Protein AF-A0A1L9NYR4-F1 (afdb_monomer)

Structure (mmCIF, N/CA/C/O backbone):
data_AF-A0A1L9NYR4-F1
#
_entry.id   AF-A0A1L9NYR4-F1
#
loop_
_atom_site.group_PDB
_atom_site.id
_atom_site.type_symbol
_atom_site.label_atom_id
_atom_site.label_alt_id
_atom_site.label_comp_id
_atom_site.label_asym_id
_atom_site.label_entity_id
_atom_site.label_seq_id
_atom_site.pdbx_PDB_ins_code
_atom_site.Cartn_x
_atom_site.Cartn_y
_atom_site.Cartn_z
_atom_site.occupancy
_atom_site.B_iso_or_equiv
_atom_site.auth_seq_id
_atom_site.auth_comp_id
_atom_site.auth_asym_id
_atom_site.auth_atom_id
_atom_site.pdbx_PDB_model_num
ATOM 1 N N . MET A 1 1 ? 9.332 5.140 23.107 1.00 40.41 1 MET A N 1
ATOM 2 C CA . MET A 1 1 ? 10.693 5.649 22.842 1.00 40.41 1 MET A CA 1
ATOM 3 C C . MET A 1 1 ? 10.664 6.403 21.528 1.00 40.41 1 MET A C 1
ATOM 5 O O . MET A 1 1 ? 10.484 5.781 20.495 1.00 40.41 1 MET A O 1
ATOM 9 N N . ASN A 1 2 ? 10.739 7.732 21.584 1.00 49.31 2 ASN A N 1
ATOM 10 C CA . ASN A 1 2 ? 10.754 8.607 20.414 1.00 49.31 2 ASN A CA 1
ATOM 11 C C . ASN A 1 2 ? 12.155 9.224 20.349 1.00 49.31 2 ASN A C 1
ATOM 13 O O . ASN A 1 2 ? 12.375 10.331 20.829 1.00 49.31 2 ASN A O 1
ATOM 17 N N . ARG A 1 3 ? 13.134 8.461 19.859 1.00 44.19 3 ARG A N 1
ATOM 18 C CA . ARG A 1 3 ? 14.451 9.015 19.552 1.00 44.19 3 ARG A CA 1
ATOM 19 C C . ARG A 1 3 ? 14.451 9.220 18.046 1.00 44.19 3 ARG A C 1
ATOM 21 O O . ARG A 1 3 ? 14.499 8.244 17.304 1.00 44.19 3 ARG A O 1
ATOM 28 N N . LYS A 1 4 ? 14.310 10.476 17.599 1.00 43.41 4 LYS A N 1
ATOM 29 C CA . LYS A 1 4 ? 14.747 10.825 16.243 1.00 43.41 4 LYS A CA 1
ATOM 30 C C . LYS A 1 4 ? 16.181 10.293 16.133 1.00 43.41 4 LYS A C 1
ATOM 32 O O . LYS A 1 4 ? 16.957 10.580 17.048 1.00 43.41 4 LYS A O 1
ATOM 37 N N . PRO A 1 5 ? 16.511 9.466 15.133 1.00 48.09 5 PRO A N 1
ATOM 38 C CA . PRO A 1 5 ? 17.898 9.084 14.931 1.00 48.09 5 PRO A CA 1
ATOM 39 C C . PRO A 1 5 ? 18.739 10.363 14.804 1.00 48.09 5 PRO A C 1
ATOM 41 O O . PRO A 1 5 ? 18.282 11.342 14.215 1.00 48.09 5 PRO A O 1
ATOM 44 N N . ASP A 1 6 ? 19.936 10.363 15.398 1.00 60.53 6 ASP A N 1
ATOM 45 C CA . ASP A 1 6 ? 20.915 11.465 15.304 1.00 60.53 6 ASP A CA 1
ATOM 46 C C . ASP A 1 6 ? 21.392 11.698 13.853 1.00 60.53 6 ASP A C 1
ATOM 48 O O . ASP A 1 6 ? 22.085 12.668 13.564 1.00 60.53 6 ASP A O 1
ATOM 52 N N . THR A 1 7 ? 20.994 10.825 12.923 1.00 72.50 7 THR A N 1
ATOM 53 C CA . THR A 1 7 ? 21.278 10.892 11.493 1.00 72.50 7 THR A CA 1
ATOM 54 C C . THR A 1 7 ? 19.995 11.001 10.673 1.00 72.50 7 THR A C 1
ATOM 56 O O . THR A 1 7 ? 18.984 10.351 10.953 1.00 72.50 7 THR A O 1
ATOM 59 N N . GLU A 1 8 ? 20.037 11.833 9.631 1.00 82.88 8 GLU A N 1
ATOM 60 C CA . GLU A 1 8 ? 18.965 11.921 8.643 1.00 82.88 8 GLU A CA 1
ATOM 61 C C . GLU A 1 8 ? 18.818 10.571 7.927 1.00 82.88 8 GLU A C 1
ATOM 63 O O . GLU A 1 8 ? 19.779 10.050 7.364 1.00 82.88 8 GLU A O 1
ATOM 68 N N . LEU A 1 9 ? 17.616 9.991 7.988 1.00 89.38 9 LEU A N 1
ATOM 69 C CA . LEU A 1 9 ? 17.333 8.690 7.386 1.00 89.38 9 LEU A CA 1
ATOM 70 C C . LEU A 1 9 ? 17.465 8.756 5.860 1.00 89.38 9 LEU A C 1
ATOM 72 O O . LEU A 1 9 ? 16.907 9.650 5.209 1.00 89.38 9 LEU A O 1
ATOM 76 N N . ARG A 1 10 ? 18.152 7.774 5.274 1.00 93.62 10 ARG A N 1
ATOM 77 C CA . ARG A 1 10 ? 18.328 7.652 3.827 1.00 93.62 10 ARG A CA 1
ATOM 78 C C . ARG A 1 10 ? 17.000 7.379 3.140 1.00 93.62 10 ARG A C 1
ATOM 80 O O . ARG A 1 10 ? 16.266 6.455 3.483 1.00 93.62 10 ARG A O 1
ATOM 87 N N . ARG A 1 11 ? 16.733 8.160 2.097 1.00 93.94 11 ARG A N 1
ATOM 88 C CA . ARG A 1 11 ? 15.677 7.884 1.118 1.00 93.94 11 ARG A CA 1
ATOM 89 C C . ARG A 1 11 ? 16.111 6.732 0.213 1.00 93.94 11 ARG A C 1
ATOM 91 O O . ARG A 1 11 ? 17.304 6.520 0.011 1.00 93.94 11 ARG A O 1
ATOM 98 N N . GLY A 1 12 ? 15.134 6.047 -0.362 1.00 95.31 12 GLY A N 1
ATOM 99 C CA . GLY A 1 12 ? 15.351 5.043 -1.397 1.00 95.31 12 GLY A CA 1
ATOM 100 C C . GLY A 1 12 ? 14.545 5.318 -2.653 1.00 95.31 12 GLY A C 1
ATOM 101 O O . GLY A 1 12 ? 13.935 6.378 -2.819 1.00 95.31 12 GLY A O 1
ATOM 102 N N . TRP A 1 13 ? 14.481 4.319 -3.520 1.00 97.19 13 TRP A N 1
ATOM 103 C CA . TRP A 1 13 ? 13.843 4.399 -4.824 1.00 97.19 13 TRP A CA 1
ATOM 104 C C . TRP A 1 13 ? 12.705 3.396 -4.928 1.00 97.19 13 TRP A C 1
ATOM 106 O O . TRP A 1 13 ? 12.777 2.271 -4.441 1.00 97.19 13 TRP A O 1
ATOM 116 N N . THR A 1 14 ? 11.612 3.825 -5.546 1.00 97.00 14 THR A N 1
ATOM 117 C CA . THR A 1 14 ? 10.433 2.968 -5.747 1.00 97.00 14 THR A CA 1
ATOM 118 C C . THR A 1 14 ? 10.694 1.898 -6.810 1.00 97.00 14 THR A C 1
ATOM 120 O O . THR A 1 14 ? 11.567 2.074 -7.659 1.00 97.00 14 THR A O 1
ATOM 123 N N . THR A 1 15 ? 9.890 0.828 -6.834 1.00 97.44 15 THR A N 1
ATOM 124 C CA . THR A 1 15 ? 9.975 -0.194 -7.895 1.00 97.44 15 THR A CA 1
ATOM 125 C C . THR A 1 15 ? 9.796 0.413 -9.289 1.00 97.44 15 THR A C 1
ATOM 127 O O . THR A 1 15 ? 10.481 0.000 -10.220 1.00 97.44 15 THR A O 1
ATOM 130 N N . GLY A 1 16 ? 8.954 1.444 -9.432 1.00 97.88 16 GLY A N 1
ATOM 131 C CA . GLY A 1 16 ? 8.787 2.191 -10.680 1.00 97.88 16 GLY A CA 1
ATOM 132 C C . GLY A 1 16 ? 10.036 2.945 -11.140 1.00 97.88 16 GLY A C 1
ATOM 133 O O . GLY A 1 16 ? 10.341 2.941 -12.330 1.00 97.88 16 GLY A O 1
ATOM 134 N N . ALA A 1 17 ? 10.789 3.547 -10.215 1.00 98.50 17 ALA A N 1
ATOM 135 C CA . ALA A 1 17 ? 12.043 4.227 -10.545 1.00 98.50 17 ALA A CA 1
ATOM 136 C C . ALA A 1 17 ? 13.125 3.227 -10.977 1.00 98.50 17 ALA A C 1
ATOM 138 O O . ALA A 1 17 ? 13.743 3.419 -12.021 1.00 98.50 17 ALA A O 1
ATOM 139 N N . CYS A 1 18 ? 13.282 2.119 -10.243 1.00 98.62 18 CYS A N 1
ATOM 140 C CA . CYS A 1 18 ? 14.197 1.040 -10.624 1.00 98.62 18 CYS A CA 1
ATOM 141 C C . CYS A 1 18 ? 13.830 0.437 -11.989 1.00 98.62 18 CYS A C 1
ATOM 143 O O . CYS A 1 18 ? 14.700 0.282 -12.837 1.00 98.62 18 CYS A O 1
ATOM 145 N N . ALA A 1 19 ? 12.546 0.163 -12.248 1.00 98.75 19 ALA A N 1
ATOM 146 C CA . ALA A 1 19 ? 12.097 -0.340 -13.548 1.00 98.75 19 ALA A CA 1
ATOM 147 C C . ALA A 1 19 ? 12.387 0.656 -14.684 1.00 98.75 19 ALA A C 1
ATOM 149 O O . ALA A 1 19 ? 12.864 0.263 -15.743 1.00 98.75 19 ALA A O 1
ATOM 150 N N . THR A 1 20 ? 12.161 1.952 -14.449 1.00 98.81 20 THR A N 1
ATOM 151 C CA . THR A 1 20 ? 12.443 3.014 -15.430 1.00 98.81 20 THR A CA 1
ATOM 152 C C . THR A 1 20 ? 13.929 3.091 -15.774 1.00 98.81 20 THR A C 1
ATOM 154 O O . THR A 1 20 ? 14.288 3.159 -16.948 1.00 98.81 20 THR A O 1
ATOM 157 N N . ALA A 1 21 ? 14.799 3.032 -14.766 1.00 98.69 21 ALA A N 1
ATOM 158 C CA . ALA A 1 21 ? 16.242 3.003 -14.972 1.00 98.69 21 ALA A CA 1
ATOM 159 C C . ALA A 1 21 ? 16.691 1.732 -15.717 1.00 98.69 21 ALA A C 1
ATOM 161 O O . ALA A 1 21 ? 17.477 1.819 -16.660 1.00 98.69 21 ALA A O 1
ATOM 162 N N . ALA A 1 22 ? 16.135 0.565 -15.380 1.00 98.81 22 ALA A N 1
ATOM 163 C CA . ALA A 1 22 ? 16.434 -0.679 -16.086 1.00 98.81 22 ALA A CA 1
ATOM 164 C C . ALA A 1 22 ? 16.013 -0.598 -17.566 1.00 98.81 22 ALA A C 1
ATOM 166 O O . ALA A 1 22 ? 16.785 -0.971 -18.447 1.00 98.81 22 ALA A O 1
ATOM 167 N N . VAL A 1 23 ? 14.842 -0.022 -17.863 1.00 98.81 23 VAL A N 1
ATOM 168 C CA . VAL A 1 23 ? 14.405 0.242 -19.244 1.00 98.81 23 VAL A CA 1
ATOM 169 C C . VAL A 1 23 ? 15.390 1.157 -19.970 1.00 98.81 23 VAL A C 1
ATOM 171 O O . VAL A 1 23 ? 15.814 0.816 -21.070 1.00 98.81 23 VAL A O 1
ATOM 174 N N . GLN A 1 24 ? 15.811 2.275 -19.367 1.00 98.62 24 GLN A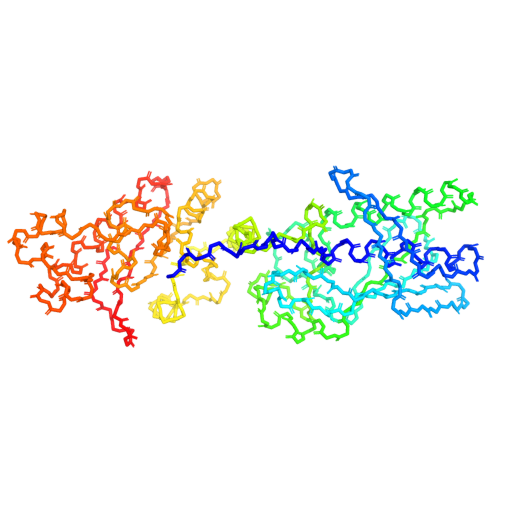 N 1
ATOM 175 C CA . GLN A 1 24 ? 16.769 3.190 -20.001 1.00 98.62 24 GLN A CA 1
ATOM 176 C C . GLN A 1 24 ? 18.089 2.495 -20.360 1.00 98.62 24 GLN A C 1
ATOM 178 O O . GLN A 1 24 ? 18.617 2.681 -21.456 1.00 98.62 24 GLN A O 1
ATOM 183 N N . ALA A 1 25 ? 18.615 1.680 -19.446 1.00 98.62 25 ALA A N 1
ATOM 184 C CA . ALA A 1 25 ? 19.846 0.933 -19.670 1.00 98.62 25 ALA A CA 1
ATOM 185 C C . ALA A 1 25 ? 19.684 -0.111 -20.785 1.00 98.62 25 ALA A C 1
ATOM 187 O O . ALA A 1 25 ? 20.531 -0.204 -21.677 1.00 98.62 25 ALA A O 1
ATOM 188 N N . ALA A 1 26 ? 18.572 -0.850 -20.775 1.00 98.69 26 ALA A N 1
ATOM 189 C CA . ALA A 1 26 ? 18.269 -1.849 -21.791 1.00 98.69 26 ALA A CA 1
ATOM 190 C C . ALA A 1 26 ? 18.086 -1.215 -23.185 1.00 98.69 26 ALA A C 1
ATOM 192 O O . ALA A 1 26 ? 18.580 -1.762 -24.166 1.00 98.69 26 ALA A O 1
ATOM 193 N N . LEU A 1 27 ? 17.481 -0.026 -23.292 1.00 98.50 27 LEU A N 1
ATOM 194 C CA . LEU A 1 27 ? 17.395 0.711 -24.564 1.00 98.50 27 LEU A CA 1
ATOM 195 C C . LEU A 1 27 ? 18.778 1.059 -25.135 1.00 98.50 27 LEU A C 1
ATOM 197 O O . LEU A 1 27 ? 18.983 0.943 -26.342 1.00 98.50 27 LEU A O 1
ATOM 201 N N . GLY A 1 28 ? 19.744 1.417 -24.279 1.00 97.31 28 GLY A N 1
ATOM 202 C CA . GLY A 1 28 ? 21.141 1.593 -24.695 1.00 97.31 28 GLY A CA 1
ATOM 203 C C . GLY A 1 28 ? 21.726 0.313 -25.302 1.00 97.31 28 GLY A C 1
ATOM 204 O O . GLY A 1 28 ? 22.362 0.355 -26.353 1.00 97.31 28 GLY A O 1
ATOM 205 N N . GLY A 1 29 ? 21.433 -0.843 -24.701 1.00 97.75 29 GLY A N 1
ATOM 206 C CA . GLY A 1 29 ? 21.802 -2.142 -25.265 1.00 97.75 29 GLY A CA 1
ATOM 207 C C . GLY A 1 29 ? 21.159 -2.411 -26.626 1.00 97.75 29 GLY A C 1
ATOM 208 O O . GLY A 1 29 ? 21.848 -2.838 -27.549 1.00 97.75 29 GLY A O 1
ATOM 209 N N . LEU A 1 30 ? 19.861 -2.125 -26.763 1.00 98.19 30 LEU A N 1
ATOM 210 C CA . LEU A 1 30 ? 19.088 -2.417 -27.974 1.00 98.19 30 LEU A CA 1
ATOM 211 C C . LEU A 1 30 ? 19.501 -1.555 -29.175 1.00 98.19 30 LEU A C 1
ATOM 213 O O . LEU A 1 30 ? 19.521 -2.048 -30.303 1.00 98.19 30 LEU A O 1
ATOM 217 N N . TRP A 1 31 ? 19.781 -0.272 -28.943 1.00 97.25 31 TRP A N 1
ATOM 218 C CA . TRP A 1 31 ? 20.022 0.701 -30.013 1.00 97.25 31 TRP A CA 1
ATOM 219 C C . TRP A 1 31 ? 21.498 1.044 -30.213 1.00 97.25 31 TRP A C 1
ATOM 221 O O . TRP A 1 31 ? 21.929 1.248 -31.342 1.00 97.25 31 TRP A O 1
ATOM 231 N N . GLU A 1 32 ? 22.300 1.072 -29.147 1.00 95.88 32 GLU A N 1
ATOM 232 C CA . GLU A 1 32 ? 23.727 1.421 -29.227 1.00 95.88 32 GLU A CA 1
ATOM 233 C C . GLU A 1 32 ? 24.644 0.186 -29.151 1.00 95.88 32 GLU A C 1
ATOM 235 O O . GLU A 1 32 ? 25.867 0.325 -29.231 1.00 95.88 32 GLU A O 1
ATOM 240 N N . GLY A 1 33 ? 24.080 -1.014 -28.959 1.00 96.69 33 GLY A N 1
ATOM 241 C CA . GLY A 1 33 ? 24.834 -2.265 -28.828 1.00 96.69 33 GLY A CA 1
ATOM 242 C C . GLY A 1 33 ? 25.651 -2.370 -27.535 1.00 96.69 33 GLY A C 1
ATOM 243 O O . GLY A 1 33 ? 26.513 -3.240 -27.422 1.00 96.69 33 GLY A O 1
ATOM 244 N N . ARG A 1 34 ? 25.412 -1.486 -26.554 1.00 96.62 34 ARG A N 1
ATOM 245 C CA . ARG A 1 34 ? 26.093 -1.498 -25.250 1.00 96.62 34 ARG A CA 1
ATOM 246 C C . ARG A 1 34 ? 25.163 -1.047 -24.127 1.00 96.62 34 ARG A C 1
ATOM 248 O O . ARG A 1 34 ? 24.533 0.001 -24.223 1.00 96.62 34 ARG A O 1
ATOM 255 N N . VAL A 1 35 ? 25.127 -1.799 -23.029 1.00 97.50 35 VAL A N 1
ATOM 256 C CA . VAL A 1 35 ? 24.411 -1.391 -21.812 1.00 97.50 35 VAL A CA 1
ATOM 257 C C . VAL A 1 35 ? 25.378 -0.621 -20.901 1.00 97.50 35 VAL A C 1
ATOM 259 O O . VAL A 1 35 ? 26.472 -1.121 -20.622 1.00 97.50 35 VAL A O 1
ATOM 262 N N . PRO A 1 36 ? 25.045 0.607 -20.461 1.00 95.81 36 PRO A N 1
ATOM 263 C CA . PRO A 1 36 ? 25.906 1.369 -19.561 1.00 95.81 36 PRO A CA 1
ATOM 264 C C . PRO A 1 36 ? 25.966 0.727 -18.166 1.00 95.81 36 PRO A C 1
ATOM 266 O O . PRO A 1 36 ? 25.034 0.048 -17.744 1.00 95.81 36 PRO A O 1
ATOM 269 N N . ARG A 1 37 ? 27.052 0.978 -17.420 1.00 97.31 37 ARG A N 1
ATOM 270 C CA . ARG A 1 37 ? 27.194 0.497 -16.029 1.00 97.31 37 ARG A CA 1
ATOM 271 C C . ARG A 1 37 ? 26.236 1.184 -15.058 1.00 97.31 37 ARG A C 1
ATOM 273 O O . ARG A 1 37 ? 25.854 0.583 -14.066 1.00 97.31 37 ARG A O 1
ATOM 280 N N . SER A 1 38 ? 25.838 2.415 -15.359 1.00 98.12 38 SER A N 1
ATOM 281 C CA . SER A 1 38 ? 24.844 3.157 -14.598 1.00 98.12 38 SER A CA 1
ATOM 282 C C . SER A 1 38 ? 24.062 4.107 -15.496 1.00 98.12 38 SER A C 1
ATOM 284 O O . SER A 1 38 ? 24.499 4.453 -16.598 1.00 98.12 38 SER A O 1
ATOM 286 N N . VAL A 1 39 ? 22.878 4.508 -15.041 1.00 98.06 39 VAL A N 1
ATOM 287 C CA . VAL A 1 39 ? 22.001 5.438 -15.760 1.00 98.06 39 VAL A CA 1
ATOM 288 C C . VAL A 1 39 ? 21.432 6.489 -14.826 1.00 98.06 39 VAL A C 1
ATOM 290 O O . VAL A 1 39 ? 21.100 6.206 -13.679 1.00 98.06 39 VAL A O 1
ATOM 293 N N . GLN A 1 40 ? 21.277 7.703 -15.344 1.00 97.88 40 GLN A N 1
ATOM 294 C CA . GLN A 1 40 ? 20.546 8.775 -14.682 1.00 97.88 40 GLN A CA 1
ATOM 295 C C . GLN A 1 40 ? 19.149 8.877 -15.290 1.00 97.88 40 GLN A C 1
ATOM 297 O O . GLN A 1 40 ? 19.030 8.974 -16.512 1.00 97.88 40 GLN A O 1
ATOM 302 N N . ILE A 1 41 ? 18.112 8.898 -14.454 1.00 97.75 41 ILE A N 1
ATOM 303 C CA . ILE A 1 41 ? 16.726 9.134 -14.892 1.00 97.75 41 ILE A CA 1
ATOM 304 C C . ILE A 1 41 ? 16.178 10.398 -14.240 1.00 97.75 41 ILE A C 1
ATOM 306 O O . ILE A 1 41 ? 16.609 10.762 -13.150 1.00 97.75 41 ILE A O 1
ATOM 310 N N . THR A 1 42 ? 15.182 11.027 -14.859 1.00 97.12 42 THR A N 1
ATOM 311 C CA . THR A 1 42 ? 14.441 12.142 -14.256 1.00 97.12 42 THR A CA 1
ATOM 312 C C . THR A 1 42 ? 13.178 11.620 -13.581 1.00 97.12 42 THR A C 1
ATOM 314 O O . THR A 1 42 ? 12.334 10.982 -14.211 1.00 97.12 42 THR A O 1
ATOM 317 N N . LEU A 1 43 ? 13.033 11.881 -12.285 1.00 97.06 43 LEU A N 1
ATOM 318 C CA . LEU A 1 43 ? 11.845 11.522 -11.515 1.00 97.06 43 LEU A CA 1
ATOM 319 C C . LEU A 1 43 ? 10.727 12.568 -11.682 1.00 97.06 43 LEU A C 1
ATOM 321 O O . LEU A 1 43 ? 11.015 13.714 -12.023 1.00 97.06 43 LEU A O 1
ATOM 325 N N . PRO A 1 44 ? 9.459 12.247 -11.347 1.00 94.50 44 PRO A N 1
ATOM 326 C CA . PRO A 1 44 ? 8.315 13.156 -11.520 1.00 94.50 44 PRO A CA 1
ATOM 327 C C . PRO A 1 44 ? 8.453 14.553 -10.893 1.00 94.50 44 PRO A C 1
ATOM 329 O O . PRO A 1 44 ? 7.766 15.483 -11.299 1.00 94.50 44 PRO A O 1
ATOM 332 N N . ARG A 1 45 ? 9.318 14.717 -9.882 1.00 93.62 45 ARG A N 1
ATOM 333 C CA . ARG A 1 45 ? 9.587 16.011 -9.223 1.00 93.62 45 ARG A CA 1
ATOM 334 C C . ARG A 1 45 ? 10.875 16.694 -9.698 1.00 93.62 45 ARG A C 1
ATOM 336 O O . ARG A 1 45 ? 11.328 17.630 -9.049 1.00 93.62 45 ARG A O 1
ATOM 343 N N . GLY A 1 46 ? 11.475 16.212 -10.784 1.00 94.25 46 GLY A N 1
ATOM 344 C CA . GLY A 1 46 ? 12.707 16.747 -11.367 1.00 94.25 46 GLY A CA 1
ATOM 345 C C . GLY A 1 46 ? 14.005 16.258 -10.718 1.00 94.25 46 GLY A C 1
ATOM 346 O O . GLY A 1 46 ? 15.074 16.605 -11.200 1.00 94.25 46 GLY A O 1
ATOM 347 N N . GLU A 1 47 ? 13.947 15.452 -9.650 1.00 95.88 47 GLU A N 1
ATOM 348 C CA . GLU A 1 47 ? 15.144 14.824 -9.069 1.00 95.88 47 GLU A CA 1
ATOM 349 C C . GLU A 1 47 ? 15.781 13.867 -10.096 1.00 95.88 47 GLU A C 1
ATOM 351 O O . GLU A 1 47 ? 15.061 13.101 -10.738 1.00 95.88 47 GLU A O 1
ATOM 356 N N . THR A 1 48 ? 17.112 13.886 -10.238 1.00 97.31 48 THR A N 1
ATOM 357 C CA . THR A 1 48 ? 17.840 13.091 -11.247 1.00 97.31 48 THR A CA 1
ATOM 358 C C . THR A 1 48 ? 18.836 12.092 -10.643 1.00 97.31 48 THR A C 1
ATOM 360 O O . THR A 1 48 ? 20.050 12.283 -10.757 1.00 97.31 48 THR A O 1
ATOM 363 N N . PRO A 1 49 ? 18.369 11.048 -9.941 1.00 97.38 49 PRO A N 1
ATOM 364 C CA . PRO A 1 49 ? 19.250 10.047 -9.352 1.00 97.38 49 PRO A CA 1
ATOM 365 C C . PRO A 1 49 ? 19.917 9.139 -10.388 1.00 97.38 49 PRO A C 1
ATOM 367 O O . PRO A 1 49 ? 19.392 8.910 -11.480 1.00 97.38 49 PRO A O 1
ATOM 370 N N . VAL A 1 50 ? 21.060 8.588 -9.981 1.00 98.12 50 VAL A N 1
ATOM 371 C CA . VAL A 1 50 ? 21.840 7.601 -10.733 1.00 98.12 50 VAL A CA 1
ATOM 372 C C . VAL A 1 50 ? 21.588 6.208 -10.162 1.00 98.12 50 VAL A C 1
ATOM 374 O O . VAL A 1 50 ? 21.571 6.025 -8.944 1.00 98.12 50 VAL A O 1
ATOM 377 N N . PHE A 1 51 ? 21.400 5.237 -11.049 1.00 98.50 51 PHE A N 1
ATOM 378 C CA . PHE A 1 51 ? 21.185 3.834 -10.726 1.00 98.50 51 PHE A CA 1
ATOM 379 C C . PHE A 1 51 ? 22.291 2.979 -11.329 1.00 98.50 51 PHE A C 1
ATOM 381 O O . PHE A 1 51 ? 22.531 3.048 -12.534 1.00 98.50 51 PHE A O 1
ATOM 388 N N . GLU A 1 52 ? 22.916 2.147 -10.502 1.00 98.38 52 GLU A N 1
ATOM 389 C CA . GLU A 1 52 ? 23.878 1.139 -10.944 1.00 98.38 52 GLU A CA 1
ATOM 390 C C . GLU A 1 52 ? 23.151 -0.063 -11.556 1.00 98.38 52 GLU A C 1
ATOM 392 O O . GLU A 1 52 ? 22.129 -0.523 -11.035 1.00 98.38 52 GLU A O 1
ATOM 397 N N . ILE A 1 53 ? 23.683 -0.566 -12.668 1.00 98.56 53 ILE A N 1
ATOM 398 C CA . ILE A 1 53 ? 23.164 -1.740 -13.363 1.00 98.56 53 ILE A CA 1
ATOM 399 C C . ILE A 1 53 ? 23.841 -2.980 -12.795 1.00 98.56 53 ILE A C 1
ATOM 401 O O . ILE A 1 53 ? 25.046 -3.171 -12.933 1.00 98.56 53 ILE A O 1
ATOM 405 N N . GLU A 1 54 ? 23.038 -3.837 -12.174 1.00 98.38 54 GLU A N 1
ATOM 406 C CA . GLU A 1 54 ? 23.493 -5.067 -11.527 1.00 98.38 54 GLU A CA 1
ATOM 407 C C . GLU A 1 54 ? 23.826 -6.144 -12.566 1.00 98.38 54 GLU A C 1
ATOM 409 O O . GLU A 1 54 ? 24.862 -6.804 -12.506 1.00 98.38 54 GLU A O 1
ATOM 414 N N . ARG A 1 55 ? 22.935 -6.331 -13.544 1.00 97.75 55 ARG A N 1
ATOM 415 C CA . ARG A 1 55 ? 23.090 -7.307 -14.632 1.00 97.75 55 ARG A CA 1
ATOM 416 C C . ARG A 1 55 ? 22.596 -6.706 -15.927 1.00 97.75 55 ARG A C 1
ATOM 418 O O . ARG A 1 55 ? 21.648 -5.927 -15.930 1.00 97.75 55 ARG A O 1
ATOM 425 N N . SER A 1 56 ? 23.214 -7.104 -17.028 1.00 98.31 56 SER A N 1
ATOM 426 C CA . SER A 1 56 ? 22.766 -6.730 -18.361 1.00 98.31 56 SER A CA 1
ATOM 427 C C . SER A 1 56 ? 23.139 -7.790 -19.381 1.00 98.31 56 SER A C 1
ATOM 429 O O . SER A 1 56 ? 24.087 -8.547 -19.181 1.00 98.31 56 SER A O 1
ATOM 431 N N . GLU A 1 57 ? 22.367 -7.845 -20.458 1.00 98.12 57 GLU A N 1
ATOM 432 C CA . GLU A 1 57 ? 22.590 -8.766 -21.565 1.00 98.12 57 GLU A CA 1
ATOM 433 C C . GLU A 1 57 ? 22.024 -8.153 -22.848 1.00 98.12 57 GLU A C 1
ATOM 435 O O . GLU A 1 57 ? 21.025 -7.430 -22.818 1.00 98.12 57 GLU A O 1
ATOM 440 N N . ILE A 1 58 ? 22.676 -8.427 -23.973 1.00 98.50 58 ILE A N 1
ATOM 441 C CA . ILE A 1 58 ? 22.219 -8.033 -25.304 1.00 98.50 58 ILE A CA 1
ATOM 442 C C . ILE A 1 58 ? 22.118 -9.310 -26.120 1.00 98.50 58 ILE A C 1
ATOM 444 O O . ILE A 1 58 ? 23.073 -10.087 -26.173 1.00 98.50 58 ILE A O 1
ATOM 448 N N . GLY A 1 59 ? 20.972 -9.512 -26.754 1.00 97.25 59 GLY A N 1
ATOM 449 C CA . GLY A 1 59 ? 20.767 -10.598 -27.695 1.00 97.25 59 GLY A CA 1
ATOM 450 C C . GLY A 1 59 ? 20.278 -10.084 -29.039 1.00 97.25 59 GLY A C 1
ATOM 451 O O . GLY A 1 59 ? 20.231 -8.882 -29.302 1.00 97.25 59 GLY A O 1
ATOM 452 N N . ASP A 1 60 ? 19.908 -11.018 -29.907 1.00 95.81 60 ASP A N 1
ATOM 453 C CA . ASP A 1 60 ? 19.412 -10.683 -31.235 1.00 95.81 60 ASP A CA 1
ATOM 454 C C . ASP A 1 60 ? 18.023 -10.029 -31.154 1.00 95.81 60 ASP A C 1
ATOM 456 O O . ASP A 1 60 ? 17.035 -10.666 -30.785 1.00 95.81 60 ASP A O 1
ATOM 460 N N . GLY A 1 61 ? 17.958 -8.727 -31.443 1.00 95.50 61 GLY A N 1
ATOM 461 C CA . GLY A 1 61 ? 16.718 -7.947 -31.429 1.00 95.50 61 GLY A CA 1
ATOM 462 C C . GLY A 1 61 ? 16.163 -7.602 -30.040 1.00 95.50 61 GLY A C 1
ATOM 463 O O . GLY A 1 61 ? 15.057 -7.059 -29.954 1.00 95.50 61 GLY A O 1
ATOM 464 N N . TRP A 1 62 ? 16.905 -7.874 -28.962 1.00 98.38 62 TRP A N 1
ATOM 465 C CA . TRP A 1 62 ? 16.494 -7.562 -27.592 1.00 98.38 62 TRP A CA 1
ATOM 466 C C . TRP A 1 62 ? 17.668 -7.149 -26.709 1.00 98.38 62 TRP A C 1
ATOM 468 O O . TRP A 1 62 ? 18.814 -7.538 -26.927 1.00 98.38 62 TRP A O 1
ATOM 478 N N . ALA A 1 63 ? 17.366 -6.395 -25.658 1.00 98.69 63 ALA A N 1
ATOM 479 C CA . ALA A 1 63 ? 18.329 -6.077 -24.613 1.00 98.69 63 ALA A CA 1
ATOM 480 C C . ALA A 1 63 ? 17.679 -6.125 -23.234 1.00 98.69 63 ALA A C 1
ATOM 482 O O . ALA A 1 63 ? 16.457 -6.047 -23.087 1.00 98.69 63 ALA A O 1
ATOM 483 N N . TYR A 1 64 ? 18.516 -6.291 -22.222 1.00 98.25 64 TYR A N 1
ATOM 484 C CA . TYR A 1 64 ? 18.114 -6.545 -20.854 1.00 98.25 64 TYR A CA 1
ATOM 485 C C . TYR A 1 64 ? 18.999 -5.773 -19.882 1.00 98.25 64 TYR A C 1
ATOM 487 O O . TYR A 1 64 ? 20.218 -5.700 -20.060 1.00 98.25 64 TYR A O 1
ATOM 495 N N . ALA A 1 65 ? 18.388 -5.255 -18.822 1.00 98.75 65 ALA A N 1
ATOM 496 C CA . ALA A 1 65 ? 19.099 -4.730 -17.670 1.00 98.75 6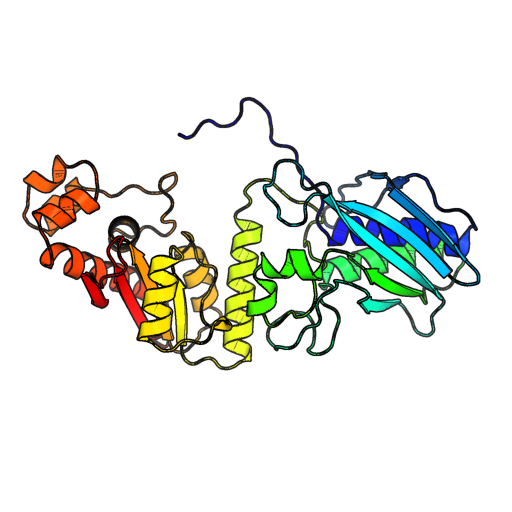5 ALA A CA 1
ATOM 497 C C . ALA A 1 65 ? 18.322 -5.002 -16.379 1.00 98.75 65 ALA A C 1
ATOM 499 O O . ALA A 1 65 ? 17.093 -5.113 -16.383 1.00 98.75 65 ALA A O 1
ATOM 500 N N . ALA A 1 66 ? 19.044 -5.079 -15.267 1.00 98.69 66 ALA A N 1
ATOM 501 C CA . ALA A 1 66 ? 18.471 -5.271 -13.948 1.00 98.69 66 ALA A CA 1
ATOM 502 C C . ALA A 1 66 ? 19.112 -4.361 -12.906 1.00 98.69 66 ALA A C 1
ATOM 504 O O . ALA A 1 66 ? 20.299 -4.041 -12.985 1.00 98.69 66 ALA A O 1
ATOM 505 N N . ILE A 1 67 ? 18.313 -3.972 -11.918 1.00 98.62 67 ILE A N 1
ATOM 506 C CA . ILE A 1 67 ? 18.694 -3.074 -10.827 1.00 98.62 67 ILE A CA 1
ATOM 507 C C . ILE A 1 67 ? 18.248 -3.691 -9.508 1.00 98.62 67 ILE A C 1
ATOM 509 O O . ILE A 1 67 ? 17.108 -4.140 -9.378 1.00 98.62 67 ILE A O 1
ATOM 513 N N . ILE A 1 68 ? 19.123 -3.669 -8.505 1.00 98.50 68 ILE A N 1
ATOM 514 C CA . ILE A 1 68 ? 18.751 -4.007 -7.130 1.00 98.50 68 ILE A CA 1
ATOM 515 C C . ILE A 1 68 ? 18.082 -2.786 -6.497 1.00 98.50 68 ILE A C 1
ATOM 517 O O . ILE A 1 68 ? 18.662 -1.701 -6.429 1.00 98.50 68 ILE A O 1
ATOM 521 N N . LYS A 1 69 ? 16.843 -2.950 -6.026 1.00 98.06 69 LYS A N 1
ATOM 522 C CA . LYS A 1 69 ? 16.102 -1.867 -5.375 1.00 98.06 69 LYS A CA 1
ATOM 523 C C . LYS A 1 69 ? 16.699 -1.520 -4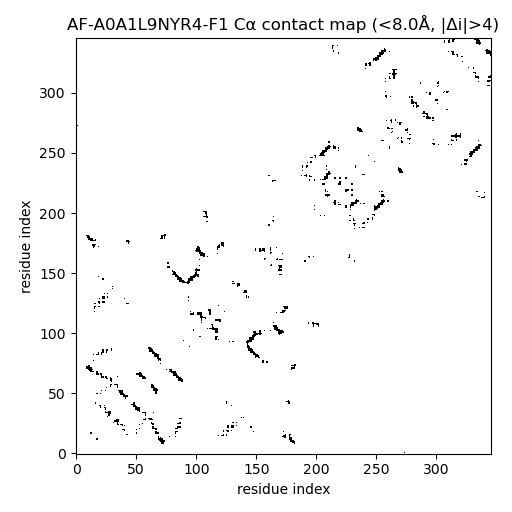.009 1.00 98.06 69 LYS A C 1
ATOM 525 O O . LYS A 1 69 ? 16.592 -2.291 -3.056 1.00 98.06 69 LYS A O 1
ATOM 530 N N . ASP A 1 70 ? 17.199 -0.296 -3.875 1.00 97.44 70 ASP A N 1
ATOM 531 C CA . ASP A 1 70 ? 17.540 0.307 -2.584 1.00 97.44 70 ASP A CA 1
ATOM 532 C C . ASP A 1 70 ? 16.343 1.107 -2.035 1.00 97.44 70 ASP A C 1
ATOM 534 O O . ASP A 1 70 ? 15.853 2.027 -2.685 1.00 97.44 70 ASP A O 1
ATOM 538 N N . ALA A 1 71 ? 15.857 0.751 -0.843 1.00 94.12 71 ALA A N 1
ATOM 539 C CA . ALA A 1 71 ? 14.732 1.411 -0.173 1.00 94.12 71 ALA A CA 1
ATOM 540 C C . ALA A 1 71 ? 15.204 2.464 0.847 1.00 94.12 71 ALA A C 1
ATOM 542 O O . ALA A 1 71 ? 14.374 3.126 1.474 1.00 94.12 71 ALA A O 1
ATOM 543 N N . GLY A 1 72 ? 16.521 2.668 0.969 1.00 94.44 72 GLY A N 1
ATOM 544 C CA . GLY A 1 72 ? 17.105 3.459 2.039 1.00 94.44 72 GLY A CA 1
ATOM 545 C C . GLY A 1 72 ? 16.831 2.801 3.388 1.00 94.44 72 GLY A C 1
ATOM 546 O O . GLY A 1 72 ? 16.883 1.580 3.507 1.00 94.44 72 GLY A O 1
ATOM 547 N N . ASP A 1 73 ? 16.483 3.612 4.383 1.00 93.44 73 ASP A N 1
ATOM 548 C CA . ASP A 1 73 ? 16.199 3.131 5.741 1.00 93.44 73 ASP A CA 1
ATOM 549 C C . ASP A 1 73 ? 14.713 2.775 5.964 1.00 93.44 73 ASP A C 1
ATOM 551 O O . ASP A 1 73 ? 14.273 2.607 7.103 1.00 93.44 73 ASP A O 1
ATOM 555 N N . ASP A 1 74 ? 13.906 2.700 4.898 1.00 89.75 74 ASP A N 1
ATOM 556 C CA . ASP A 1 74 ? 12.520 2.239 5.002 1.00 89.75 74 ASP A CA 1
ATOM 557 C C . ASP A 1 74 ? 12.486 0.707 5.141 1.00 89.75 74 ASP A C 1
ATOM 559 O O . ASP A 1 74 ? 13.132 0.019 4.343 1.00 89.75 74 ASP A O 1
ATOM 563 N N . PRO A 1 75 ? 11.725 0.139 6.097 1.00 88.56 75 PRO A N 1
ATOM 564 C CA . PRO A 1 75 ? 11.537 -1.308 6.228 1.00 88.56 75 PRO A CA 1
ATOM 565 C C . PRO A 1 75 ? 10.594 -1.855 5.135 1.00 88.56 75 PRO A C 1
ATOM 567 O O . PRO A 1 75 ? 9.576 -2.491 5.414 1.00 88.56 75 PRO A O 1
ATOM 570 N N . ASP A 1 76 ? 10.929 -1.584 3.877 1.00 90.94 76 ASP A N 1
ATOM 571 C CA . ASP A 1 76 ? 10.179 -1.961 2.685 1.00 90.94 76 ASP A CA 1
ATOM 572 C C . ASP A 1 76 ? 10.459 -3.428 2.337 1.00 90.94 76 ASP A C 1
ATOM 574 O O . ASP A 1 76 ? 11.601 -3.830 2.108 1.00 90.94 76 ASP A O 1
ATOM 578 N N . VAL A 1 77 ? 9.404 -4.235 2.228 1.00 92.81 77 VAL A N 1
ATOM 579 C CA . VAL A 1 77 ? 9.508 -5.662 1.885 1.00 92.81 77 VAL A CA 1
ATOM 580 C C . VAL A 1 77 ? 10.143 -5.918 0.515 1.00 92.81 77 VAL A C 1
ATOM 582 O O . VAL A 1 77 ? 10.645 -7.006 0.259 1.00 92.81 77 VAL A O 1
ATOM 585 N N . THR A 1 78 ? 10.139 -4.920 -0.367 1.00 94.44 78 THR A N 1
ATOM 586 C CA . THR A 1 78 ? 10.754 -4.980 -1.697 1.00 94.44 78 THR A CA 1
ATOM 587 C C . THR A 1 78 ? 12.188 -4.442 -1.721 1.00 94.44 78 THR A C 1
ATOM 589 O O . THR A 1 78 ? 12.772 -4.304 -2.796 1.00 94.44 78 THR A O 1
ATOM 592 N N . HIS A 1 79 ? 12.775 -4.092 -0.572 1.00 96.38 79 HIS A N 1
ATOM 593 C CA . HIS A 1 79 ? 14.201 -3.781 -0.492 1.00 96.38 79 HIS A CA 1
ATOM 594 C C . HIS A 1 79 ? 15.048 -4.981 -0.946 1.00 96.38 79 HIS A C 1
ATOM 596 O O . HIS A 1 79 ? 14.708 -6.127 -0.664 1.00 96.38 79 HIS A O 1
ATOM 602 N N . GLN A 1 80 ? 16.138 -4.714 -1.671 1.00 97.31 80 GLN A N 1
ATOM 603 C CA . GLN A 1 80 ? 17.012 -5.715 -2.299 1.00 97.31 80 GLN A CA 1
ATOM 604 C C . GLN A 1 80 ? 16.338 -6.589 -3.372 1.00 97.31 80 GLN A C 1
ATOM 606 O O . GLN A 1 80 ? 16.946 -7.536 -3.869 1.00 97.31 80 GLN A O 1
ATOM 611 N N . ALA A 1 81 ? 15.103 -6.283 -3.782 1.00 97.81 81 ALA A N 1
ATOM 612 C CA . ALA A 1 81 ? 14.483 -6.978 -4.902 1.00 97.81 81 ALA A CA 1
ATOM 613 C C . ALA A 1 81 ? 15.214 -6.635 -6.210 1.00 97.81 81 ALA A C 1
ATOM 615 O O . ALA A 1 81 ? 15.452 -5.461 -6.505 1.00 97.81 81 ALA A O 1
ATOM 616 N N . LEU A 1 82 ? 15.536 -7.660 -7.002 1.00 98.50 82 LEU A N 1
ATOM 617 C CA . LEU A 1 82 ? 16.062 -7.494 -8.353 1.00 98.50 82 LEU A CA 1
ATOM 618 C C . LEU A 1 82 ? 14.910 -7.118 -9.292 1.00 98.50 82 LEU A C 1
ATOM 620 O O . LEU A 1 82 ? 13.982 -7.905 -9.476 1.00 98.50 82 LEU A O 1
ATOM 624 N N . ILE A 1 83 ? 14.957 -5.909 -9.845 1.00 98.69 83 ILE A N 1
ATOM 625 C CA . ILE A 1 83 ? 13.981 -5.398 -10.809 1.00 98.69 83 ILE A CA 1
ATOM 626 C C . ILE A 1 83 ? 14.593 -5.496 -12.196 1.00 98.69 83 ILE A C 1
ATOM 628 O O . ILE A 1 83 ? 15.614 -4.870 -12.476 1.00 98.69 83 ILE A O 1
ATOM 632 N N . GLU A 1 84 ? 13.958 -6.275 -13.055 1.00 98.75 84 GLU A N 1
ATOM 633 C CA . GLU A 1 84 ? 14.469 -6.638 -14.368 1.00 98.75 84 GLU A CA 1
ATOM 634 C C . GLU A 1 84 ? 13.605 -6.014 -15.464 1.00 98.75 84 GLU A C 1
ATOM 636 O O . GLU A 1 84 ? 12.374 -6.009 -15.369 1.00 98.75 84 GLU A O 1
ATOM 641 N N . ALA A 1 85 ? 14.244 -5.519 -16.521 1.00 98.81 85 ALA A N 1
ATOM 642 C CA . ALA A 1 85 ? 13.572 -5.034 -17.716 1.00 98.81 85 ALA A CA 1
ATOM 643 C C . ALA A 1 85 ? 14.222 -5.635 -18.962 1.00 98.81 85 ALA A C 1
ATOM 645 O O . ALA A 1 85 ? 15.425 -5.489 -19.184 1.00 98.81 85 ALA A O 1
ATOM 646 N N . ARG A 1 86 ? 13.406 -6.275 -19.801 1.00 98.81 86 ARG A N 1
ATOM 647 C CA . ARG A 1 86 ? 13.760 -6.652 -21.170 1.00 98.81 86 ARG A CA 1
ATOM 648 C C . ARG A 1 86 ? 13.008 -5.750 -22.139 1.00 98.81 86 ARG A C 1
ATOM 650 O O . ARG A 1 86 ? 11.797 -5.582 -21.999 1.00 98.81 86 ARG A O 1
ATOM 657 N N . VAL A 1 87 ? 13.721 -5.217 -23.124 1.00 98.75 87 VAL A N 1
ATOM 658 C CA . VAL A 1 87 ? 13.154 -4.405 -24.202 1.00 98.75 87 VAL A CA 1
ATOM 659 C C . VAL A 1 87 ? 13.363 -5.079 -25.552 1.00 98.75 87 VAL A C 1
ATOM 661 O O . VAL A 1 87 ? 14.444 -5.600 -25.840 1.00 98.75 87 VAL A O 1
ATOM 664 N N . THR A 1 88 ? 12.326 -5.054 -26.379 1.00 98.38 88 THR A N 1
ATOM 665 C CA . THR A 1 88 ? 12.325 -5.512 -27.775 1.00 98.38 88 THR A CA 1
ATOM 666 C C . THR A 1 88 ? 11.653 -4.465 -28.646 1.00 98.38 88 THR A C 1
ATOM 668 O O . THR A 1 88 ? 10.817 -3.694 -28.172 1.00 98.38 88 THR A O 1
ATOM 671 N N . ARG A 1 89 ? 11.975 -4.447 -29.942 1.00 97.19 89 ARG A N 1
ATOM 672 C CA . ARG A 1 89 ? 11.201 -3.653 -30.905 1.00 97.19 89 ARG A CA 1
ATOM 673 C C . ARG A 1 89 ? 9.760 -4.166 -30.962 1.00 97.19 89 ARG A C 1
ATOM 675 O O . ARG A 1 89 ? 9.529 -5.375 -30.926 1.00 97.19 89 ARG A O 1
ATOM 682 N N . ALA A 1 90 ? 8.811 -3.247 -31.055 1.00 94.62 90 ALA A N 1
ATOM 683 C CA . ALA A 1 90 ? 7.392 -3.536 -31.214 1.00 94.62 90 ALA A CA 1
ATOM 684 C C . ALA A 1 90 ? 6.825 -2.788 -32.428 1.00 94.62 90 ALA A C 1
ATOM 686 O O . ALA A 1 90 ? 7.550 -2.145 -33.184 1.00 94.62 90 ALA A O 1
ATOM 687 N N . SER A 1 91 ? 5.512 -2.885 -32.614 1.00 88.38 91 SER A N 1
ATOM 688 C CA . SER A 1 91 ? 4.759 -2.094 -33.585 1.00 88.38 91 SER A CA 1
ATOM 689 C C . SER A 1 91 ? 3.652 -1.332 -32.860 1.00 88.38 91 SER A C 1
ATOM 691 O O . SER A 1 91 ? 2.843 -1.961 -32.175 1.00 88.38 91 SER A O 1
ATOM 693 N N . GLY A 1 92 ? 3.571 -0.012 -33.044 1.00 85.00 92 GLY A N 1
ATOM 694 C CA . GLY A 1 92 ? 2.447 0.786 -32.539 1.00 85.00 92 GLY A CA 1
ATOM 695 C C . GLY A 1 92 ? 2.612 1.307 -31.108 1.00 85.00 92 GLY A C 1
ATOM 696 O O . GLY A 1 92 ? 1.649 1.324 -30.343 1.00 85.00 92 GLY A O 1
ATOM 697 N N . GLY A 1 93 ? 3.813 1.762 -30.756 1.00 93.94 93 GLY A N 1
ATOM 698 C CA . GLY A 1 93 ? 4.126 2.441 -29.505 1.00 93.94 93 GLY A CA 1
ATOM 699 C C . GLY A 1 93 ? 4.677 1.533 -28.408 1.00 93.94 93 GLY A C 1
ATOM 700 O O . GLY A 1 93 ? 5.214 0.454 -28.658 1.00 93.94 93 GLY A O 1
ATOM 701 N N . VAL A 1 94 ? 4.566 2.010 -27.165 1.00 97.56 94 VAL A N 1
ATOM 702 C CA . VAL A 1 94 ? 5.100 1.316 -25.988 1.00 97.56 94 VAL A CA 1
ATOM 703 C C . VAL A 1 94 ? 4.089 0.313 -25.442 1.00 97.56 94 VAL A C 1
ATOM 705 O O . VAL A 1 94 ? 3.018 0.703 -24.969 1.00 97.56 94 VAL A O 1
ATOM 708 N N . VAL A 1 95 ? 4.459 -0.967 -25.442 1.00 97.44 95 VAL A N 1
ATOM 709 C CA . VAL A 1 95 ? 3.652 -2.078 -24.916 1.00 97.44 95 VAL A CA 1
ATOM 710 C C . VAL A 1 95 ? 4.262 -2.583 -23.613 1.00 97.44 95 VAL A C 1
ATOM 712 O O . VAL A 1 95 ? 5.466 -2.787 -23.527 1.00 97.44 95 VAL A O 1
ATOM 715 N N . PHE A 1 96 ? 3.436 -2.824 -22.596 1.00 98.06 96 PHE A N 1
ATOM 716 C CA . PHE A 1 96 ? 3.893 -3.349 -21.308 1.00 98.06 96 PHE A CA 1
ATOM 717 C C . PHE A 1 96 ? 3.498 -4.813 -21.133 1.00 98.06 96 PHE A C 1
ATOM 719 O O . PHE A 1 96 ? 2.332 -5.175 -21.296 1.00 98.06 96 PHE A O 1
ATOM 726 N N . LYS A 1 97 ? 4.460 -5.643 -20.730 1.00 98.31 97 LYS A N 1
ATOM 727 C CA . LYS A 1 97 ? 4.269 -7.049 -20.368 1.00 98.31 97 LYS A CA 1
ATOM 728 C C . LYS A 1 97 ? 4.773 -7.299 -18.948 1.00 98.31 97 LYS A C 1
ATOM 730 O O . LYS A 1 97 ? 5.768 -6.724 -18.509 1.00 98.31 97 LYS A O 1
ATOM 735 N N . GLY A 1 98 ? 4.071 -8.173 -18.232 1.00 98.00 98 GLY A N 1
ATOM 736 C CA . GLY A 1 98 ? 4.526 -8.714 -16.954 1.00 98.00 98 GLY A CA 1
ATOM 737 C C . GLY A 1 98 ? 5.161 -10.080 -17.168 1.00 98.00 98 GLY A C 1
ATOM 738 O O . GLY A 1 98 ? 4.504 -10.984 -17.681 1.00 98.00 98 GLY A O 1
ATOM 739 N N . GLY A 1 99 ? 6.427 -10.210 -16.796 1.00 98.12 99 GLY A N 1
ATOM 740 C CA . GLY A 1 99 ? 7.149 -11.469 -16.703 1.00 98.12 99 GLY A CA 1
ATOM 741 C C . GLY A 1 99 ? 7.052 -12.079 -15.304 1.00 98.12 99 GLY A C 1
ATOM 742 O O . GLY A 1 99 ? 6.074 -11.881 -14.577 1.00 98.12 99 GLY A O 1
ATOM 743 N N . VAL A 1 100 ? 8.077 -12.845 -14.923 1.00 98.31 100 VAL A N 1
ATOM 744 C CA . VAL A 1 100 ? 8.114 -13.579 -13.649 1.00 98.31 100 VAL A CA 1
ATOM 745 C C . VAL A 1 100 ? 7.972 -12.614 -12.473 1.00 98.31 100 VAL A C 1
ATOM 747 O O . VAL A 1 100 ? 8.654 -11.596 -12.409 1.00 98.31 100 VAL A O 1
ATOM 750 N N . GLY A 1 101 ? 7.072 -12.937 -11.541 1.00 97.94 101 GLY A N 1
ATOM 751 C CA . GLY A 1 101 ? 6.867 -12.195 -10.297 1.00 97.94 101 GLY A CA 1
ATOM 752 C C . GLY A 1 101 ? 6.294 -10.783 -10.448 1.00 97.94 101 GLY A C 1
ATOM 753 O O . GLY A 1 101 ? 6.256 -10.048 -9.458 1.00 97.94 101 GLY A O 1
ATOM 754 N N . ILE A 1 102 ? 5.781 -10.415 -11.627 1.00 98.56 102 ILE A N 1
ATOM 755 C CA . ILE A 1 102 ? 4.871 -9.274 -11.785 1.00 98.56 102 ILE A CA 1
ATOM 756 C C . ILE A 1 102 ? 3.435 -9.746 -11.589 1.00 98.56 102 ILE A C 1
ATOM 758 O O . ILE A 1 102 ? 2.989 -10.715 -12.200 1.00 98.56 102 ILE A O 1
ATOM 762 N N . GLY A 1 103 ? 2.702 -9.053 -10.722 1.00 97.94 103 GLY A N 1
ATOM 763 C CA . GLY A 1 103 ? 1.315 -9.388 -10.439 1.00 97.94 103 GLY A CA 1
ATOM 764 C C . GL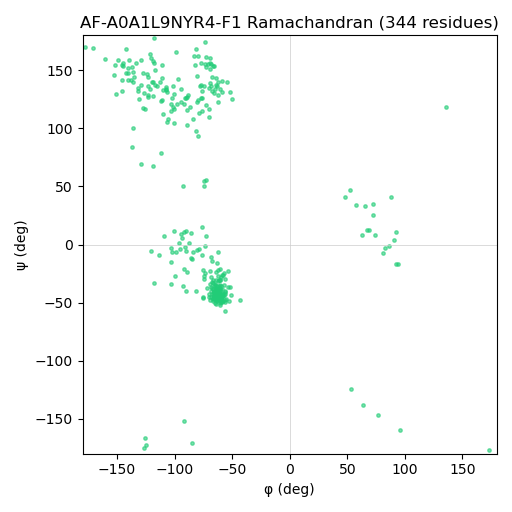Y A 1 103 ? 0.401 -9.108 -11.627 1.00 97.94 103 GLY A C 1
ATOM 765 O O . GLY A 1 103 ? 0.641 -8.187 -12.406 1.00 97.94 103 GLY A O 1
ATOM 766 N N . LYS A 1 104 ? -0.681 -9.875 -11.742 1.00 98.06 104 LYS A N 1
ATOM 767 C CA . LYS A 1 104 ? -1.771 -9.638 -12.692 1.00 98.06 104 LYS A CA 1
ATOM 768 C C . LYS A 1 104 ? -2.997 -9.135 -11.945 1.00 98.06 104 LYS A C 1
ATOM 770 O O . LYS A 1 104 ? -3.363 -9.704 -10.916 1.00 98.06 104 LYS A O 1
ATOM 775 N N . VAL A 1 105 ? -3.630 -8.090 -12.467 1.00 97.56 105 VAL A N 1
ATOM 776 C CA . VAL A 1 105 ? -4.853 -7.536 -11.879 1.00 97.56 105 VAL A CA 1
ATOM 777 C C . VAL A 1 105 ? -6.039 -8.437 -12.211 1.00 97.56 105 VAL A C 1
ATOM 779 O O . VAL A 1 105 ? -6.297 -8.738 -13.375 1.00 97.56 105 VAL A O 1
ATOM 782 N N . THR A 1 106 ? -6.768 -8.871 -11.190 1.00 96.38 106 THR A N 1
ATOM 783 C CA . THR A 1 106 ? -7.929 -9.765 -11.297 1.00 96.38 106 THR A CA 1
ATOM 784 C C . THR A 1 106 ? -9.211 -9.146 -10.751 1.00 96.38 106 THR A C 1
ATOM 786 O O . THR A 1 106 ? -10.262 -9.767 -10.864 1.00 96.38 106 THR A O 1
ATOM 789 N N . ARG A 1 107 ? -9.134 -7.954 -10.149 1.00 93.19 107 ARG A N 1
ATOM 790 C CA . ARG A 1 107 ? -10.276 -7.217 -9.594 1.00 93.19 107 ARG A CA 1
ATOM 791 C C . ARG A 1 107 ? -10.326 -5.785 -10.142 1.00 93.19 107 ARG A C 1
ATOM 793 O O . ARG A 1 107 ? -9.268 -5.217 -10.427 1.00 93.19 107 ARG A O 1
ATOM 800 N N . PRO A 1 108 ? -11.522 -5.201 -10.307 1.00 94.75 108 PRO A N 1
ATOM 801 C CA . PRO A 1 108 ? -11.696 -3.806 -10.683 1.00 94.75 108 PRO A CA 1
ATOM 802 C C . PRO A 1 108 ? -11.368 -2.861 -9.510 1.00 94.75 108 PRO A C 1
ATOM 804 O O . PRO A 1 108 ? -11.099 -3.291 -8.392 1.00 94.75 108 PRO A O 1
ATOM 807 N N . GLY A 1 109 ? -11.376 -1.550 -9.772 1.00 91.94 109 GLY A N 1
ATOM 808 C CA . GLY A 1 109 ? -11.139 -0.499 -8.766 1.00 91.94 109 GLY A CA 1
ATOM 809 C C . GLY A 1 109 ? -9.682 -0.050 -8.647 1.00 91.94 109 GLY A C 1
ATOM 810 O O . GLY A 1 109 ? -9.394 1.043 -8.162 1.00 91.94 109 GLY A O 1
ATOM 811 N N . LEU A 1 110 ? -8.744 -0.835 -9.171 1.00 93.75 110 LEU A N 1
ATOM 812 C CA . LEU A 1 110 ? -7.370 -0.389 -9.370 1.00 93.75 110 LEU A CA 1
ATOM 813 C C . LEU A 1 110 ? -7.262 0.529 -10.602 1.00 93.75 110 LEU A C 1
ATOM 815 O O . LEU A 1 110 ? -8.056 0.418 -11.534 1.00 93.75 110 LEU A O 1
ATOM 819 N N . PRO A 1 111 ? -6.242 1.406 -10.671 1.00 91.38 111 PRO A N 1
ATOM 820 C CA . PRO A 1 111 ? -6.002 2.268 -11.834 1.00 91.38 111 PRO A CA 1
ATOM 821 C C . PRO A 1 111 ? -5.448 1.498 -13.050 1.00 91.38 111 PRO A C 1
ATOM 823 O O . PRO A 1 111 ? -5.017 2.100 -14.029 1.00 91.38 111 PRO A O 1
ATOM 826 N N . ILE A 1 112 ? -5.402 0.170 -12.957 1.00 94.50 112 ILE A N 1
ATOM 827 C CA . ILE A 1 112 ? -4.920 -0.763 -13.964 1.00 94.50 112 ILE A CA 1
ATOM 828 C C . ILE A 1 112 ? -6.091 -1.697 -14.276 1.00 94.50 112 ILE A C 1
ATOM 830 O O . ILE A 1 112 ? -6.752 -2.179 -13.357 1.00 94.50 112 ILE A O 1
ATOM 834 N N . ALA A 1 113 ? -6.346 -1.943 -15.560 1.00 94.56 113 ALA A N 1
ATOM 835 C CA . ALA A 1 113 ? -7.460 -2.778 -15.992 1.00 94.56 113 ALA A CA 1
ATOM 836 C C . ALA A 1 113 ? -7.296 -4.246 -15.561 1.00 94.56 113 ALA A C 1
ATOM 838 O O . ALA A 1 113 ? -6.187 -4.761 -15.420 1.00 94.56 113 ALA A O 1
ATOM 839 N N . VAL A 1 114 ? -8.418 -4.948 -15.402 1.00 97.25 114 VAL A N 1
ATOM 840 C CA . VAL A 1 114 ? -8.414 -6.396 -15.159 1.00 97.25 114 VAL A CA 1
ATOM 841 C C . VAL A 1 114 ? -7.752 -7.113 -16.335 1.00 97.25 114 VAL A C 1
ATOM 843 O O . VAL A 1 114 ? -8.046 -6.836 -17.494 1.00 97.25 114 VAL A O 1
ATOM 846 N N . GLY A 1 115 ? -6.857 -8.048 -16.031 1.00 96.75 115 GLY A N 1
ATOM 847 C CA . GLY A 1 115 ? -6.077 -8.795 -17.012 1.00 96.75 115 GLY A CA 1
ATOM 848 C C . GLY A 1 115 ? -4.698 -8.202 -17.308 1.00 96.75 115 GLY A C 1
ATOM 849 O O . GLY A 1 115 ? -3.840 -8.926 -17.811 1.00 96.75 115 GLY A O 1
ATOM 850 N N . GLU A 1 116 ? -4.451 -6.942 -16.954 1.00 97.62 116 GLU A N 1
ATOM 851 C CA . GLU A 1 116 ? -3.171 -6.273 -17.198 1.00 97.62 116 GLU A CA 1
ATOM 852 C C . GLU A 1 116 ? -2.113 -6.611 -16.127 1.00 97.62 116 GLU A C 1
ATOM 854 O O . GLU A 1 116 ? -2.453 -6.924 -14.976 1.00 97.62 116 GLU A O 1
ATOM 859 N N . PRO A 1 117 ? -0.812 -6.514 -16.469 1.00 98.06 117 PRO A N 1
ATOM 860 C CA . PRO A 1 117 ? 0.257 -6.552 -15.480 1.00 98.06 117 PRO A CA 1
ATOM 861 C C . PRO A 1 117 ? 0.169 -5.341 -14.543 1.00 98.06 117 PRO A C 1
ATOM 863 O O . PRO A 1 117 ? -0.127 -4.221 -14.976 1.00 98.06 117 PRO A O 1
ATOM 866 N N . ALA A 1 118 ? 0.482 -5.558 -13.264 1.00 97.69 118 ALA A N 1
ATOM 867 C CA . ALA A 1 118 ? 0.394 -4.597 -12.166 1.00 97.69 118 ALA A CA 1
ATOM 868 C C . ALA A 1 118 ? 1.492 -3.514 -12.227 1.00 97.69 118 ALA A C 1
ATOM 870 O O . ALA A 1 118 ? 2.253 -3.301 -11.287 1.00 97.69 118 ALA A O 1
ATOM 871 N N . ILE A 1 119 ? 1.579 -2.815 -13.355 1.00 98.06 119 ILE A N 1
ATOM 872 C CA . ILE A 1 119 ? 2.473 -1.690 -13.612 1.00 98.06 119 ILE A CA 1
ATOM 873 C C . ILE A 1 119 ? 1.622 -0.420 -13.594 1.00 98.06 119 ILE A C 1
ATOM 875 O O . ILE A 1 119 ? 0.809 -0.200 -14.495 1.00 98.06 119 ILE A O 1
ATOM 879 N N . ASN A 1 120 ? 1.776 0.391 -12.547 1.00 95.88 120 ASN A N 1
ATOM 880 C CA . ASN A 1 120 ? 0.922 1.554 -12.302 1.00 95.88 120 ASN A CA 1
ATOM 881 C C . ASN A 1 120 ? 1.136 2.686 -13.327 1.00 95.88 120 ASN A C 1
ATOM 883 O O . ASN A 1 120 ? 2.201 2.759 -13.943 1.00 95.88 120 ASN A O 1
ATOM 887 N N . PRO A 1 121 ? 0.164 3.613 -13.468 1.00 96.50 121 PRO A N 1
ATOM 888 C CA . PRO A 1 121 ? 0.214 4.673 -14.478 1.00 96.50 121 PRO A CA 1
ATOM 889 C C . PRO A 1 121 ? 1.475 5.543 -14.439 1.00 96.50 121 PRO A C 1
ATOM 891 O O . PRO A 1 121 ? 2.106 5.722 -15.471 1.00 96.50 121 PRO A O 1
ATOM 894 N N . VAL A 1 122 ? 1.892 6.025 -13.260 1.00 96.81 122 VAL A N 1
ATOM 895 C CA . VAL A 1 122 ? 3.081 6.893 -13.151 1.00 96.81 122 VAL A CA 1
ATOM 896 C C . VAL A 1 122 ? 4.364 6.163 -13.587 1.00 96.81 122 VAL A C 1
ATOM 898 O O . VAL A 1 122 ? 5.080 6.699 -14.427 1.00 96.81 122 VAL A O 1
ATOM 901 N N . PRO A 1 123 ? 4.656 4.927 -13.132 1.00 97.81 123 PRO A N 1
ATOM 902 C CA . PRO A 1 123 ? 5.753 4.146 -13.706 1.00 97.81 123 PRO A CA 1
ATOM 903 C C . PRO A 1 123 ? 5.656 3.936 -15.224 1.00 97.81 123 PRO A C 1
ATOM 905 O O . PRO A 1 123 ? 6.675 4.035 -15.906 1.00 97.81 123 PRO A O 1
ATOM 908 N N . ARG A 1 124 ? 4.457 3.668 -15.772 1.00 98.25 124 ARG A N 1
ATOM 909 C CA . ARG A 1 124 ? 4.267 3.550 -17.231 1.00 98.25 124 ARG A CA 1
ATOM 910 C C . ARG A 1 124 ? 4.649 4.847 -17.944 1.00 98.25 124 ARG A C 1
ATOM 912 O O . ARG A 1 124 ? 5.395 4.799 -18.916 1.00 98.25 124 ARG A O 1
ATOM 919 N N . GLU A 1 125 ? 4.206 5.989 -17.432 1.00 98.06 125 GLU A N 1
ATOM 920 C CA . GLU A 1 125 ? 4.522 7.310 -17.982 1.00 98.06 125 GLU A CA 1
ATOM 921 C C . GLU A 1 125 ? 6.025 7.627 -17.909 1.00 98.06 125 GLU A C 1
ATOM 923 O O . GLU A 1 125 ? 6.603 8.121 -18.881 1.00 98.06 125 GLU A O 1
ATOM 928 N N . MET A 1 126 ? 6.679 7.288 -16.793 1.00 98.31 126 MET A N 1
ATOM 929 C CA . MET A 1 126 ? 8.129 7.438 -16.631 1.00 98.31 126 MET A CA 1
ATOM 930 C C . MET A 1 126 ? 8.893 6.625 -17.686 1.00 98.31 126 MET A C 1
ATOM 932 O O . MET A 1 126 ? 9.741 7.170 -18.393 1.00 98.31 126 MET A O 1
ATOM 936 N N . MET A 1 127 ? 8.549 5.344 -17.852 1.00 98.62 127 MET A N 1
ATOM 937 C CA . MET A 1 127 ? 9.163 4.473 -18.861 1.00 98.62 127 MET A CA 1
ATOM 938 C C . MET A 1 127 ? 8.883 4.949 -20.289 1.00 98.62 127 MET A C 1
ATOM 940 O O . MET A 1 127 ? 9.790 4.978 -21.114 1.00 98.62 127 MET A O 1
ATOM 944 N N . GLN A 1 128 ? 7.654 5.375 -20.587 1.00 98.44 128 GLN A N 1
ATOM 945 C CA . GLN A 1 128 ? 7.301 5.925 -21.899 1.00 98.44 128 GLN A CA 1
ATOM 946 C C . GLN A 1 128 ? 8.085 7.200 -22.221 1.00 98.44 128 GLN A C 1
ATOM 948 O O . GLN A 1 128 ? 8.490 7.391 -23.364 1.00 98.44 128 GLN A O 1
ATOM 953 N N . THR A 1 129 ? 8.308 8.064 -21.230 1.00 97.94 129 THR A N 1
ATOM 954 C CA . THR A 1 129 ? 9.128 9.273 -21.391 1.00 97.94 129 THR A CA 1
ATOM 955 C C . THR A 1 129 ? 10.570 8.908 -21.717 1.00 97.94 129 THR A C 1
ATOM 957 O O . THR A 1 129 ? 11.090 9.365 -22.728 1.00 97.94 129 THR A O 1
ATOM 960 N N . VAL A 1 130 ? 11.167 7.986 -20.957 1.00 97.88 130 VAL A N 1
ATOM 961 C CA . VAL A 1 130 ? 12.519 7.478 -21.235 1.00 97.88 130 VAL A CA 1
ATOM 962 C C . VAL A 1 130 ? 12.633 6.882 -22.639 1.00 97.88 130 VAL A C 1
ATOM 964 O O . VAL A 1 130 ? 13.614 7.154 -23.334 1.00 97.88 130 VAL A O 1
ATOM 967 N N . VAL A 1 131 ? 11.640 6.099 -23.076 1.00 98.38 131 VAL A N 1
ATOM 968 C CA . VAL A 1 131 ? 11.614 5.531 -24.432 1.00 98.38 131 VAL A CA 1
ATOM 969 C C . VAL A 1 131 ? 11.599 6.638 -25.480 1.00 98.38 131 VAL A C 1
ATOM 971 O O . VAL A 1 131 ? 12.432 6.615 -26.382 1.00 98.38 131 VAL A O 1
ATOM 974 N N . ARG A 1 132 ? 10.698 7.622 -25.355 1.00 97.69 132 ARG A N 1
ATOM 975 C CA . ARG A 1 132 ? 10.590 8.734 -26.313 1.00 97.69 132 ARG A CA 1
ATOM 976 C C . ARG A 1 132 ? 11.860 9.575 -26.373 1.00 97.69 132 ARG A C 1
ATOM 978 O O . ARG A 1 132 ? 12.341 9.852 -27.468 1.00 97.69 132 ARG A O 1
ATOM 985 N N . ASP A 1 133 ? 12.409 9.947 -25.222 1.00 96.69 133 ASP A N 1
ATOM 986 C CA . ASP A 1 133 ? 13.595 10.802 -25.145 1.00 96.69 133 ASP A CA 1
ATOM 987 C C . ASP A 1 133 ? 14.820 10.088 -25.727 1.00 96.69 133 ASP A C 1
ATOM 989 O O . ASP A 1 133 ? 15.591 10.664 -26.499 1.00 96.69 133 ASP A O 1
ATOM 993 N N . THR A 1 134 ? 14.977 8.802 -25.407 1.00 95.94 134 THR A N 1
ATOM 994 C CA . THR A 1 134 ? 16.093 7.992 -25.906 1.00 95.94 134 THR A CA 1
ATOM 995 C C . THR A 1 134 ? 15.952 7.719 -27.406 1.00 95.94 134 THR A C 1
ATOM 997 O O . THR A 1 134 ? 16.933 7.873 -28.133 1.00 95.94 134 THR A O 1
ATOM 1000 N N . ALA A 1 135 ? 14.743 7.400 -27.885 1.00 96.56 135 ALA A N 1
ATOM 1001 C CA . ALA A 1 135 ? 14.454 7.222 -29.308 1.00 96.56 135 ALA A CA 1
ATOM 1002 C C . ALA A 1 135 ? 14.746 8.502 -30.104 1.00 96.56 135 ALA A C 1
ATOM 1004 O O . ALA A 1 135 ? 15.470 8.462 -31.097 1.00 96.56 135 ALA A O 1
ATOM 1005 N N . GLY A 1 136 ? 14.262 9.654 -29.624 1.00 96.94 136 GLY A N 1
ATOM 1006 C CA . GLY A 1 136 ? 14.487 10.952 -30.261 1.00 96.94 136 GLY A CA 1
ATOM 1007 C C . GLY A 1 136 ? 15.965 11.341 -30.321 1.00 96.94 136 GLY A C 1
ATOM 1008 O O . GLY A 1 136 ? 16.425 11.844 -31.344 1.00 96.94 136 GLY A O 1
ATOM 1009 N N . ARG A 1 137 ? 16.734 11.054 -29.262 1.00 95.88 137 ARG A N 1
ATOM 1010 C CA . ARG A 1 137 ? 18.189 11.286 -29.227 1.00 95.88 137 ARG A CA 1
ATOM 1011 C C . ARG A 1 137 ? 18.952 10.421 -30.234 1.00 95.88 137 ARG A C 1
ATOM 1013 O O . ARG A 1 137 ? 19.970 10.869 -30.754 1.00 95.88 137 ARG A O 1
ATOM 1020 N N . LEU A 1 138 ? 18.503 9.188 -30.459 1.00 95.19 138 LEU A N 1
ATOM 1021 C CA . LEU A 1 138 ? 19.204 8.201 -31.287 1.00 95.19 138 LEU A CA 1
ATOM 1022 C C . LEU A 1 138 ? 18.657 8.085 -32.717 1.00 95.19 138 LEU A C 1
ATOM 1024 O O . LEU A 1 138 ? 19.256 7.392 -33.532 1.00 95.19 138 LEU A O 1
ATOM 1028 N N . GLY A 1 139 ? 17.556 8.768 -33.040 1.00 95.81 139 GLY A N 1
ATOM 1029 C CA . GLY A 1 139 ? 16.904 8.660 -34.348 1.00 95.81 139 GLY A CA 1
ATOM 1030 C C . GLY A 1 139 ? 16.176 7.328 -34.565 1.00 95.81 139 GLY A C 1
ATOM 1031 O O . GLY A 1 139 ? 16.013 6.900 -35.703 1.00 95.81 139 GLY A O 1
ATOM 1032 N N . GLU A 1 140 ? 15.750 6.672 -33.486 1.00 96.06 140 GLU A N 1
ATOM 1033 C CA . GLU A 1 140 ? 15.055 5.378 -33.504 1.00 96.06 140 GLU A CA 1
ATOM 1034 C C . GLU A 1 140 ? 13.531 5.552 -33.379 1.00 96.06 140 GLU A C 1
ATOM 1036 O O . GLU A 1 140 ? 13.034 6.613 -32.992 1.00 96.06 140 GLU A O 1
ATOM 1041 N N . SER A 1 141 ? 12.767 4.493 -33.674 1.00 95.25 141 SER A N 1
ATOM 1042 C CA . SER A 1 141 ? 11.325 4.477 -33.387 1.00 95.25 141 SER A CA 1
ATOM 1043 C C . SER A 1 141 ? 11.065 4.204 -31.896 1.00 95.25 141 SER A C 1
ATOM 1045 O O . SER A 1 141 ? 11.661 3.272 -31.352 1.00 95.25 141 SER A O 1
ATOM 1047 N N . PRO A 1 142 ? 10.142 4.925 -31.225 1.00 96.75 142 PRO A N 1
ATOM 1048 C CA . PRO A 1 142 ? 9.760 4.660 -29.834 1.00 96.75 142 PRO A CA 1
ATOM 1049 C C . PRO A 1 142 ? 8.827 3.439 -29.667 1.00 96.75 142 PRO A C 1
ATOM 1051 O O . PRO A 1 142 ? 8.203 3.278 -28.616 1.00 96.75 142 PRO A O 1
ATOM 1054 N N . ASP A 1 143 ? 8.703 2.591 -30.690 1.00 97.38 143 ASP A N 1
ATOM 1055 C CA . ASP A 1 143 ? 7.889 1.376 -30.668 1.00 97.38 143 ASP A CA 1
ATOM 1056 C C . ASP A 1 143 ? 8.629 0.244 -29.943 1.00 97.38 143 ASP A C 1
ATOM 1058 O O . ASP A 1 143 ? 9.436 -0.484 -30.530 1.00 97.38 143 ASP A O 1
ATOM 1062 N N . ILE A 1 144 ? 8.367 0.104 -28.643 1.00 98.12 144 ILE A N 1
ATOM 1063 C CA . ILE A 1 144 ? 9.096 -0.810 -27.761 1.00 98.12 144 ILE A CA 1
ATOM 1064 C C . ILE A 1 144 ? 8.127 -1.642 -26.928 1.00 98.12 144 ILE A C 1
ATOM 1066 O O . ILE A 1 144 ? 7.233 -1.116 -26.268 1.00 98.12 144 ILE A O 1
ATOM 1070 N N . GLU A 1 145 ? 8.348 -2.951 -26.887 1.00 98.62 145 GLU A N 1
ATOM 1071 C CA . GLU A 1 145 ? 7.753 -3.807 -25.868 1.00 98.62 145 GLU A CA 1
ATOM 1072 C C . GLU A 1 145 ? 8.695 -3.870 -24.662 1.00 98.62 145 GLU A C 1
ATOM 1074 O O . GLU A 1 145 ? 9.882 -4.168 -24.789 1.00 98.62 145 GLU A O 1
ATOM 1079 N N . ILE A 1 146 ? 8.150 -3.571 -23.486 1.00 98.75 146 ILE A N 1
ATOM 1080 C CA . ILE A 1 146 ? 8.834 -3.613 -22.199 1.00 98.75 146 ILE A CA 1
ATOM 1081 C C . ILE A 1 146 ? 8.261 -4.783 -21.407 1.00 98.75 146 ILE A C 1
ATOM 1083 O O . ILE A 1 146 ? 7.110 -4.737 -20.965 1.00 98.75 146 ILE A O 1
ATOM 1087 N N . THR A 1 147 ? 9.077 -5.807 -21.174 1.00 98.81 147 THR A N 1
ATOM 1088 C CA . THR A 1 147 ? 8.757 -6.890 -20.240 1.00 98.81 147 THR A CA 1
ATOM 1089 C C . THR A 1 147 ? 9.483 -6.655 -18.925 1.00 98.81 147 THR A C 1
ATOM 1091 O O . THR A 1 147 ? 10.713 -6.677 -18.886 1.00 98.81 147 THR A O 1
ATOM 1094 N N . LEU A 1 148 ? 8.726 -6.444 -17.848 1.00 98.81 148 LEU A N 1
ATOM 1095 C CA . LEU A 1 148 ? 9.281 -6.315 -16.500 1.00 98.81 148 LEU A CA 1
ATOM 1096 C C . LEU A 1 148 ? 9.196 -7.641 -15.752 1.00 98.81 148 LEU A C 1
ATOM 1098 O O . LEU A 1 148 ? 8.181 -8.324 -15.856 1.00 98.81 148 LEU A O 1
ATOM 1102 N N . SER A 1 149 ? 10.210 -7.963 -14.957 1.00 98.75 149 SER A N 1
ATOM 1103 C CA . SER A 1 149 ? 10.223 -9.136 -14.077 1.00 98.75 149 SER A CA 1
ATOM 1104 C C . SER A 1 149 ? 10.796 -8.775 -12.707 1.00 98.75 149 SER A C 1
ATOM 1106 O O . SER A 1 149 ? 11.596 -7.850 -12.563 1.00 98.75 149 SER A O 1
ATOM 1108 N N . VAL A 1 150 ? 10.368 -9.509 -11.686 1.00 98.56 150 VAL A N 1
ATOM 1109 C CA . VAL A 1 150 ? 10.960 -9.511 -10.347 1.00 98.56 150 VAL A CA 1
ATOM 1110 C C . VAL A 1 150 ? 11.036 -10.975 -9.919 1.00 98.56 150 VAL A C 1
ATOM 1112 O O . VAL A 1 150 ? 10.010 -11.512 -9.510 1.00 98.56 150 VAL A O 1
ATOM 1115 N N . PRO A 1 151 ? 12.193 -11.657 -10.004 1.00 98.12 151 PRO A N 1
ATOM 1116 C CA . PRO A 1 151 ? 12.274 -13.110 -9.810 1.00 98.12 151 PRO A CA 1
ATOM 1117 C C . PRO A 1 151 ? 11.616 -13.619 -8.518 1.00 98.12 151 PRO A C 1
ATOM 1119 O O . PRO A 1 151 ? 10.829 -14.560 -8.550 1.00 98.12 151 PRO A O 1
ATOM 1122 N N . ASN A 1 152 ? 11.831 -12.919 -7.400 1.00 97.19 152 ASN A N 1
ATOM 1123 C CA . ASN A 1 152 ? 11.245 -13.265 -6.096 1.00 97.19 152 ASN A CA 1
ATOM 1124 C C . ASN A 1 152 ? 9.894 -12.562 -5.844 1.00 97.19 152 ASN A C 1
ATOM 1126 O O . ASN A 1 152 ? 9.380 -12.541 -4.726 1.00 97.19 152 ASN A O 1
ATOM 1130 N N . GLY A 1 153 ? 9.312 -11.934 -6.867 1.00 97.62 153 GLY A N 1
ATOM 1131 C CA . GLY A 1 153 ? 8.151 -11.058 -6.741 1.00 97.62 153 GLY A CA 1
ATOM 1132 C C . GLY A 1 153 ? 6.888 -11.782 -6.284 1.00 97.62 153 GLY A C 1
ATOM 1133 O O . GLY A 1 153 ? 6.115 -11.219 -5.515 1.00 97.62 153 GLY A O 1
ATOM 1134 N N . ALA A 1 154 ? 6.693 -13.043 -6.678 1.00 97.50 154 ALA A N 1
ATOM 1135 C CA . ALA A 1 154 ? 5.566 -13.845 -6.200 1.00 97.50 154 ALA A CA 1
ATOM 1136 C C . ALA A 1 154 ? 5.619 -14.044 -4.674 1.00 97.50 154 ALA A C 1
ATOM 1138 O O . ALA A 1 154 ? 4.629 -13.805 -3.986 1.00 97.50 154 ALA A O 1
ATOM 1139 N N . GLU A 1 155 ? 6.786 -14.408 -4.139 1.00 97.31 155 GLU A N 1
ATOM 1140 C CA . GLU A 1 155 ? 6.994 -14.621 -2.701 1.00 97.31 155 GLU A CA 1
ATOM 1141 C C . GLU A 1 155 ? 6.884 -13.318 -1.905 1.00 97.31 155 GLU A C 1
ATOM 1143 O O . GLU A 1 155 ? 6.254 -13.278 -0.845 1.00 97.31 155 GLU A O 1
ATOM 1148 N N . LEU A 1 156 ? 7.468 -12.234 -2.425 1.00 96.19 156 LEU A N 1
ATOM 1149 C CA . LEU A 1 156 ? 7.386 -10.918 -1.796 1.00 96.19 156 LEU A CA 1
ATOM 1150 C C . LEU A 1 156 ? 5.945 -10.402 -1.762 1.00 96.19 156 LEU A C 1
ATOM 1152 O O . LEU A 1 156 ? 5.524 -9.853 -0.746 1.00 96.19 156 LEU A O 1
ATOM 1156 N N . ALA A 1 157 ? 5.166 -10.622 -2.823 1.00 95.38 157 ALA A N 1
ATOM 1157 C CA . ALA A 1 157 ? 3.781 -10.167 -2.898 1.00 95.38 157 ALA A CA 1
ATOM 1158 C C . ALA A 1 157 ? 2.882 -10.777 -1.814 1.00 95.38 157 ALA A C 1
ATOM 1160 O O . ALA A 1 157 ? 1.976 -10.093 -1.340 1.00 95.38 157 ALA A O 1
ATOM 1161 N N . LEU A 1 158 ? 3.158 -12.003 -1.355 1.00 93.38 158 LEU A N 1
ATOM 1162 C CA . LEU A 1 158 ? 2.417 -12.635 -0.252 1.00 93.38 158 LEU A CA 1
ATOM 1163 C C . LEU A 1 158 ? 2.549 -11.874 1.076 1.00 93.38 158 LEU A C 1
ATOM 1165 O O . LEU A 1 158 ? 1.695 -12.003 1.949 1.00 93.38 158 LEU A O 1
ATOM 1169 N N . LYS A 1 159 ? 3.605 -11.070 1.223 1.00 91.12 159 LYS A N 1
ATOM 1170 C CA . LYS A 1 159 ? 3.855 -10.210 2.388 1.00 91.12 159 LYS A CA 1
ATOM 1171 C C . LYS A 1 159 ? 3.333 -8.783 2.187 1.00 91.12 159 LYS A C 1
ATOM 1173 O O . LYS A 1 159 ? 3.640 -7.898 2.980 1.00 91.12 159 LYS A O 1
ATOM 1178 N N . THR A 1 160 ? 2.580 -8.545 1.115 1.00 90.00 160 THR A N 1
ATOM 1179 C CA . THR A 1 160 ? 1.996 -7.243 0.780 1.00 90.00 160 THR A CA 1
ATOM 1180 C C . THR A 1 160 ? 0.476 -7.321 0.760 1.00 90.00 160 THR A C 1
ATOM 1182 O O . THR A 1 160 ? -0.127 -8.384 0.890 1.00 90.00 160 THR A O 1
ATOM 1185 N N . TRP A 1 161 ? -0.146 -6.177 0.507 1.00 87.75 161 TRP A N 1
ATOM 1186 C CA . TRP A 1 161 ? -1.581 -6.068 0.301 1.00 87.75 161 TRP A CA 1
ATOM 1187 C C . TRP A 1 161 ? -2.060 -6.484 -1.102 1.00 87.75 161 TRP A C 1
ATOM 1189 O O . TRP A 1 161 ? -3.263 -6.539 -1.354 1.00 87.75 161 TRP A O 1
ATOM 1199 N N . ASN A 1 162 ? -1.141 -6.821 -2.016 1.00 92.06 162 ASN A N 1
ATOM 1200 C CA . ASN A 1 162 ? -1.466 -7.197 -3.393 1.00 92.06 162 ASN A CA 1
ATOM 1201 C C . ASN A 1 162 ? -2.523 -8.314 -3.499 1.00 92.06 162 ASN A C 1
ATOM 1203 O O . ASN A 1 162 ? -3.499 -8.106 -4.222 1.00 92.06 162 ASN A O 1
ATOM 1207 N N . PRO A 1 163 ? -2.420 -9.451 -2.776 1.00 91.50 163 PRO A N 1
ATOM 1208 C CA . PRO A 1 163 ? -3.406 -10.525 -2.902 1.00 91.50 163 PRO A CA 1
ATOM 1209 C C . PRO A 1 163 ? -4.828 -10.066 -2.557 1.00 91.50 163 PRO A C 1
ATOM 1211 O O . PRO A 1 163 ? -5.782 -10.432 -3.245 1.00 91.50 163 PRO A O 1
ATOM 1214 N N . ARG A 1 164 ? -4.968 -9.202 -1.542 1.00 90.38 164 ARG A N 1
ATOM 1215 C CA . ARG A 1 164 ? -6.263 -8.643 -1.120 1.00 90.38 164 ARG A CA 1
ATOM 1216 C C . ARG A 1 164 ? -6.841 -7.689 -2.159 1.00 90.38 164 ARG A C 1
ATOM 1218 O O . ARG A 1 164 ? -8.039 -7.720 -2.409 1.00 90.38 164 ARG A O 1
ATOM 1225 N N . LEU A 1 165 ? -5.989 -6.915 -2.827 1.00 92.06 165 LEU A N 1
ATOM 1226 C CA . LEU A 1 165 ? -6.382 -6.029 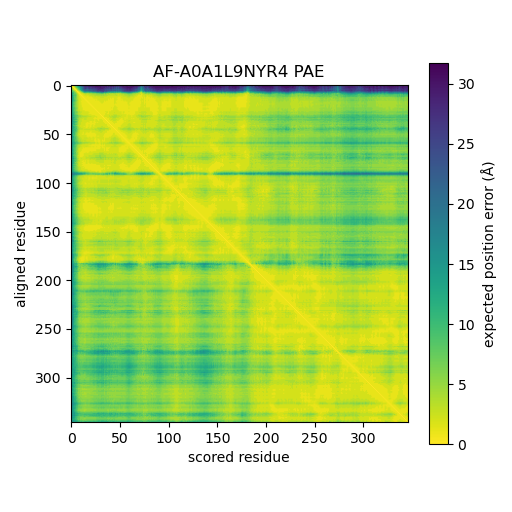-3.928 1.00 92.06 165 LEU A CA 1
ATOM 1227 C C . LEU A 1 165 ? -6.710 -6.771 -5.231 1.00 92.06 165 LEU A C 1
ATOM 1229 O O . LEU A 1 165 ? -7.043 -6.132 -6.225 1.00 92.06 165 LEU A O 1
ATOM 1233 N N . GLY A 1 166 ? -6.599 -8.103 -5.264 1.00 93.62 166 GLY A N 1
ATOM 1234 C CA . GLY A 1 166 ? -6.751 -8.868 -6.498 1.00 93.62 166 GLY A CA 1
ATOM 1235 C C . GLY A 1 166 ? -5.563 -8.699 -7.440 1.00 93.62 166 GLY A C 1
ATOM 1236 O O . GLY A 1 166 ? -5.739 -8.663 -8.651 1.00 93.62 166 GLY A O 1
ATOM 1237 N N . ILE A 1 167 ? -4.354 -8.559 -6.901 1.00 96.50 167 ILE A N 1
ATOM 1238 C CA . ILE A 1 167 ? -3.110 -8.599 -7.668 1.00 96.50 167 ILE A CA 1
ATOM 1239 C C . ILE A 1 167 ? -2.435 -9.933 -7.359 1.00 96.50 167 ILE A C 1
ATOM 1241 O O . ILE A 1 167 ? -1.907 -10.139 -6.265 1.00 96.50 167 ILE A O 1
ATOM 1245 N N . ILE A 1 168 ? -2.495 -10.861 -8.314 1.00 96.25 168 ILE A N 1
ATOM 1246 C CA . ILE A 1 168 ? -2.116 -12.266 -8.109 1.00 96.25 168 ILE A CA 1
ATOM 1247 C C . ILE A 1 168 ? -0.831 -12.592 -8.873 1.00 96.25 168 ILE A C 1
ATOM 1249 O O . ILE A 1 168 ? -0.622 -12.113 -9.984 1.00 96.25 168 ILE A O 1
ATOM 1253 N N . GLY A 1 169 ? 0.022 -13.433 -8.282 1.00 95.06 169 GLY A N 1
ATOM 1254 C CA . GLY A 1 169 ? 1.213 -13.990 -8.934 1.00 95.06 169 GLY A CA 1
ATOM 1255 C C . GLY A 1 169 ? 2.470 -13.120 -8.856 1.00 95.06 169 GLY A C 1
ATOM 1256 O O . GLY A 1 169 ? 3.523 -13.550 -9.321 1.00 95.06 169 GLY A O 1
ATOM 1257 N N . GLY A 1 170 ? 2.403 -11.931 -8.247 1.00 97.12 170 GLY A N 1
ATOM 1258 C CA . GLY A 1 170 ? 3.568 -11.059 -8.171 1.00 97.12 170 GLY A CA 1
ATOM 1259 C C . GLY A 1 170 ? 3.343 -9.666 -7.594 1.00 97.12 170 GLY A C 1
ATOM 1260 O O . GLY A 1 170 ? 2.252 -9.301 -7.142 1.00 97.12 170 GLY A O 1
ATOM 1261 N N . LEU A 1 171 ? 4.423 -8.888 -7.608 1.00 96.94 171 LEU A N 1
ATOM 1262 C CA . LEU A 1 171 ? 4.477 -7.520 -7.110 1.00 96.94 171 LEU A CA 1
ATOM 1263 C C . LEU A 1 171 ? 3.893 -6.521 -8.106 1.00 96.94 171 LEU A C 1
ATOM 1265 O O . LEU A 1 171 ? 3.776 -6.772 -9.305 1.00 96.94 171 LEU A O 1
ATOM 1269 N N . SER A 1 172 ? 3.582 -5.346 -7.571 1.00 96.62 172 SER A N 1
ATOM 1270 C CA . SER A 1 172 ? 3.206 -4.175 -8.350 1.00 96.62 172 SER A CA 1
ATOM 1271 C C . SER A 1 172 ? 4.435 -3.299 -8.609 1.00 96.62 172 SER A C 1
ATOM 1273 O O . SER A 1 172 ? 5.186 -2.976 -7.684 1.00 96.62 172 SER A O 1
ATOM 1275 N N . ILE A 1 173 ? 4.616 -2.848 -9.849 1.00 97.88 173 ILE A N 1
ATOM 1276 C CA . ILE A 1 173 ? 5.566 -1.785 -10.188 1.00 97.88 173 ILE A CA 1
ATOM 1277 C C . ILE A 1 173 ? 4.858 -0.455 -9.945 1.00 97.88 173 ILE A C 1
ATOM 1279 O O . ILE A 1 173 ? 3.914 -0.092 -10.650 1.00 97.88 173 ILE A O 1
ATOM 1283 N N . LEU A 1 174 ? 5.260 0.244 -8.885 1.00 94.25 174 LEU A N 1
ATOM 1284 C CA . LEU A 1 174 ? 4.551 1.400 -8.346 1.00 94.25 174 LEU A CA 1
ATOM 1285 C C . LEU A 1 174 ? 5.511 2.485 -7.860 1.00 94.25 174 LEU A C 1
ATOM 1287 O O . LEU A 1 174 ? 6.714 2.267 -7.746 1.00 94.25 174 LEU A O 1
ATOM 1291 N N . GLY A 1 175 ? 4.954 3.660 -7.575 1.00 91.75 175 GLY A N 1
ATOM 1292 C CA . GLY A 1 175 ? 5.686 4.837 -7.117 1.00 91.75 175 GLY A CA 1
ATOM 1293 C C . GLY A 1 175 ? 5.200 6.084 -7.842 1.00 91.75 175 GLY A C 1
ATOM 1294 O O . GLY A 1 175 ? 5.294 6.165 -9.059 1.00 91.75 175 GLY A O 1
ATOM 1295 N N . THR A 1 176 ? 4.664 7.057 -7.107 1.00 90.56 176 THR A N 1
ATOM 1296 C CA . THR A 1 176 ? 4.133 8.304 -7.693 1.00 90.56 176 THR A CA 1
ATOM 1297 C C . THR A 1 176 ? 5.184 9.402 -7.811 1.00 90.56 176 THR A C 1
ATOM 1299 O O . THR A 1 176 ? 5.049 10.310 -8.619 1.00 90.56 176 THR A O 1
ATOM 1302 N N . THR A 1 177 ? 6.232 9.341 -6.992 1.00 93.38 177 THR A N 1
ATOM 1303 C CA . THR A 1 177 ? 7.320 10.330 -6.965 1.00 93.38 177 THR A CA 1
ATOM 1304 C C . THR A 1 177 ? 8.651 9.754 -7.425 1.00 93.38 177 THR A C 1
ATOM 1306 O O . THR A 1 177 ? 9.610 10.504 -7.556 1.00 93.38 177 THR A O 1
ATOM 1309 N N . GLY A 1 178 ? 8.730 8.432 -7.603 1.00 93.81 178 GLY A N 1
ATOM 1310 C CA . GLY A 1 178 ? 9.981 7.703 -7.781 1.00 93.81 178 GLY A CA 1
ATOM 1311 C C . GLY A 1 178 ? 10.732 7.388 -6.481 1.00 93.81 178 GLY A C 1
ATOM 1312 O O . GLY A 1 178 ? 11.703 6.638 -6.518 1.00 93.81 178 GLY A O 1
ATOM 1313 N N . ILE A 1 179 ? 10.284 7.907 -5.329 1.00 94.62 179 ILE A N 1
ATOM 1314 C CA . ILE A 1 179 ? 11.106 7.994 -4.112 1.00 94.62 179 ILE A CA 1
ATOM 1315 C C . ILE A 1 179 ? 10.416 7.351 -2.917 1.00 94.62 179 ILE A C 1
ATOM 1317 O O . ILE A 1 179 ? 9.274 7.685 -2.595 1.00 94.62 179 ILE A O 1
ATOM 1321 N N . VAL A 1 180 ? 11.153 6.486 -2.227 1.00 92.50 180 VAL A N 1
ATOM 1322 C CA . VAL A 1 180 ? 10.774 5.903 -0.940 1.00 92.50 180 VAL A CA 1
ATOM 1323 C C . VAL A 1 180 ? 11.296 6.808 0.173 1.00 92.50 180 VAL A C 1
ATOM 1325 O O . VAL A 1 180 ? 12.472 7.174 0.205 1.00 92.50 180 VAL A O 1
ATOM 1328 N N . ARG A 1 181 ? 10.397 7.221 1.069 1.00 90.00 181 ARG A N 1
ATOM 1329 C CA . ARG A 1 181 ? 10.735 7.989 2.272 1.00 90.00 181 ARG A CA 1
ATOM 1330 C C . ARG A 1 181 ? 10.493 7.092 3.488 1.00 90.00 181 ARG A C 1
ATOM 1332 O O . ARG A 1 181 ? 9.352 6.650 3.627 1.00 90.00 181 ARG A O 1
ATOM 1339 N N . PRO A 1 182 ? 11.499 6.880 4.352 1.00 84.75 182 PRO A N 1
ATOM 1340 C CA . PRO A 1 182 ? 11.362 6.037 5.532 1.00 84.75 182 PRO A CA 1
ATOM 1341 C C . PRO A 1 182 ? 10.155 6.411 6.390 1.00 84.75 182 PRO A C 1
ATOM 1343 O O . PRO A 1 182 ? 9.948 7.591 6.697 1.00 84.75 182 PRO A O 1
ATOM 1346 N N . PHE A 1 183 ? 9.362 5.406 6.767 1.00 79.38 183 PHE A N 1
ATOM 1347 C CA . PHE A 1 183 ? 8.190 5.535 7.641 1.00 79.38 183 PHE A CA 1
ATOM 1348 C C . PHE A 1 183 ? 7.131 6.521 7.116 1.00 79.38 183 PHE A C 1
ATOM 1350 O O . PHE A 1 183 ? 6.464 7.225 7.882 1.00 79.38 183 PHE A O 1
ATOM 1357 N N . SER A 1 184 ? 6.973 6.608 5.792 1.00 75.38 184 SER A N 1
ATOM 1358 C CA . SER A 1 184 ? 6.015 7.532 5.187 1.00 75.38 184 SER A CA 1
ATOM 1359 C C . SER A 1 184 ? 4.565 7.078 5.367 1.00 75.38 184 SER A C 1
ATOM 1361 O O . SER A 1 184 ? 4.129 6.081 4.794 1.00 75.38 184 SER A O 1
ATOM 1363 N N . CYS A 1 185 ? 3.760 7.913 6.029 1.00 75.25 185 CYS A N 1
ATOM 1364 C CA . CYS A 1 185 ? 2.303 7.755 6.071 1.00 75.25 185 CYS A CA 1
ATOM 1365 C C . CYS A 1 185 ? 1.659 7.736 4.672 1.00 75.25 185 CYS A C 1
ATOM 1367 O O . CYS A 1 185 ? 0.576 7.187 4.508 1.00 75.25 185 CYS A O 1
ATOM 1369 N N . ALA A 1 186 ? 2.295 8.329 3.655 1.00 76.31 186 ALA A N 1
ATOM 1370 C CA . ALA A 1 186 ? 1.712 8.439 2.319 1.00 76.31 186 ALA A CA 1
ATOM 1371 C C . ALA A 1 186 ? 1.577 7.078 1.615 1.00 76.31 186 ALA A C 1
ATOM 1373 O O . ALA A 1 186 ? 0.577 6.849 0.938 1.00 76.31 186 ALA A O 1
ATOM 1374 N N . ALA A 1 187 ? 2.547 6.174 1.795 1.00 74.12 187 ALA A N 1
ATOM 1375 C CA . ALA A 1 187 ? 2.481 4.824 1.232 1.00 74.12 187 ALA A CA 1
ATOM 1376 C C . ALA A 1 187 ? 1.341 4.018 1.874 1.00 74.12 187 ALA A C 1
ATOM 1378 O O . ALA A 1 187 ? 0.550 3.387 1.175 1.00 74.12 187 ALA A O 1
ATOM 1379 N N . TRP A 1 188 ? 1.200 4.134 3.196 1.00 80.12 188 TRP A N 1
ATOM 1380 C CA . TRP A 1 188 ? 0.126 3.493 3.952 1.00 80.12 188 TRP A CA 1
ATOM 1381 C C . TRP A 1 188 ? -1.263 4.017 3.549 1.00 80.12 188 TRP A C 1
ATOM 1383 O O . TRP A 1 188 ? -2.175 3.246 3.262 1.00 80.12 188 TRP A O 1
ATOM 1393 N N . ILE A 1 189 ? -1.420 5.340 3.430 1.00 85.00 189 ILE A N 1
ATOM 1394 C CA . ILE A 1 189 ? -2.670 5.973 2.975 1.00 85.00 189 ILE A CA 1
ATOM 1395 C C . ILE A 1 189 ? -3.042 5.521 1.555 1.00 85.00 189 ILE A C 1
ATOM 1397 O O . ILE A 1 189 ? -4.216 5.292 1.271 1.00 85.00 189 ILE A O 1
ATOM 1401 N N . ALA A 1 190 ? -2.061 5.352 0.664 1.00 85.25 190 ALA A N 1
ATOM 1402 C CA . ALA A 1 190 ? -2.324 4.845 -0.679 1.00 85.25 190 ALA A CA 1
ATOM 1403 C C . ALA A 1 190 ? -2.879 3.406 -0.660 1.00 85.25 190 ALA A C 1
ATOM 1405 O O . ALA A 1 190 ? -3.802 3.122 -1.422 1.00 85.25 190 ALA A O 1
ATOM 1406 N N . SER A 1 191 ? -2.376 2.534 0.227 1.00 87.75 191 SER A N 1
ATOM 1407 C CA . SER A 1 191 ? -2.915 1.175 0.446 1.00 87.75 191 SER A CA 1
ATOM 1408 C C . SER A 1 191 ? -4.393 1.228 0.850 1.00 87.75 191 SER A C 1
ATOM 1410 O O . SER A 1 191 ? -5.245 0.608 0.211 1.00 87.75 191 SER A O 1
ATOM 1412 N N . ILE A 1 192 ? -4.714 2.083 1.829 1.00 92.81 192 ILE A N 1
ATOM 1413 C CA . ILE A 1 192 ? -6.085 2.318 2.302 1.00 92.81 192 ILE A CA 1
ATOM 1414 C C . ILE A 1 192 ? -7.011 2.758 1.160 1.00 92.81 192 ILE A C 1
ATOM 1416 O O . ILE A 1 192 ? -8.095 2.198 0.994 1.00 92.81 192 ILE A O 1
ATOM 1420 N N . HIS A 1 193 ? -6.588 3.747 0.367 1.00 94.19 193 HIS A N 1
ATOM 1421 C CA . HIS A 1 193 ? -7.393 4.255 -0.743 1.00 94.19 193 HIS A CA 1
ATOM 1422 C C . HIS A 1 193 ? -7.689 3.151 -1.761 1.00 94.19 193 HIS A C 1
ATOM 1424 O O . HIS A 1 193 ? -8.842 2.958 -2.132 1.00 94.19 193 HIS A O 1
ATOM 1430 N N . ARG A 1 194 ? -6.670 2.375 -2.158 1.00 92.56 194 ARG A N 1
ATOM 1431 C CA . ARG A 1 194 ? -6.841 1.263 -3.104 1.00 92.56 194 ARG A CA 1
ATOM 1432 C C . ARG A 1 194 ? -7.784 0.186 -2.578 1.00 92.56 194 ARG A C 1
ATOM 1434 O O . ARG A 1 194 ? -8.571 -0.329 -3.360 1.00 92.56 194 ARG A O 1
ATOM 1441 N N . GLY A 1 195 ? -7.751 -0.118 -1.281 1.00 95.00 195 GLY A N 1
ATOM 1442 C CA . GLY A 1 195 ? -8.711 -1.048 -0.685 1.00 95.00 195 GLY A CA 1
ATOM 1443 C C . GLY A 1 195 ? -10.151 -0.559 -0.775 1.00 95.00 195 GLY A C 1
ATOM 1444 O O . GLY A 1 195 ? -11.032 -1.331 -1.143 1.00 95.00 195 GLY A O 1
ATOM 1445 N N . ILE A 1 196 ? -10.384 0.729 -0.515 1.00 96.69 196 ILE A N 1
ATOM 1446 C CA . ILE A 1 196 ? -11.714 1.335 -0.662 1.00 96.69 196 ILE A CA 1
ATOM 1447 C C . ILE A 1 196 ? -12.145 1.346 -2.133 1.00 96.69 196 ILE A C 1
ATOM 1449 O O . ILE A 1 196 ? -13.272 0.964 -2.428 1.00 96.69 196 ILE A O 1
ATOM 1453 N N . ASP A 1 197 ? -11.258 1.710 -3.062 1.00 96.31 197 ASP A N 1
ATOM 1454 C CA . ASP A 1 197 ? -11.583 1.743 -4.493 1.00 96.31 197 ASP A CA 1
ATOM 1455 C C . ASP A 1 197 ? -11.974 0.353 -5.024 1.00 96.31 197 ASP A C 1
ATOM 1457 O O . ASP A 1 197 ? -12.953 0.227 -5.762 1.00 96.31 197 ASP A O 1
ATOM 1461 N N . VAL A 1 198 ? -11.245 -0.697 -4.618 1.00 95.88 198 VAL A N 1
ATOM 1462 C CA . VAL A 1 198 ? -11.580 -2.093 -4.946 1.00 95.88 198 VAL A CA 1
ATOM 1463 C C . VAL A 1 198 ? -12.917 -2.485 -4.317 1.00 95.88 198 VAL A C 1
ATOM 1465 O O . VAL A 1 198 ? -13.769 -3.036 -5.009 1.00 95.88 198 VAL A O 1
ATOM 1468 N N . ALA A 1 199 ? -13.145 -2.162 -3.041 1.00 96.50 199 ALA A N 1
ATOM 1469 C CA . ALA A 1 199 ? -14.406 -2.466 -2.365 1.00 96.50 199 ALA A CA 1
ATOM 1470 C C . ALA A 1 199 ? -15.615 -1.795 -3.037 1.00 96.50 199 ALA A C 1
ATOM 1472 O O . ALA A 1 199 ? -16.650 -2.436 -3.224 1.00 96.50 199 ALA A O 1
ATOM 1473 N N . CYS A 1 200 ? -15.482 -0.527 -3.434 1.00 96.19 200 CYS A N 1
ATOM 1474 C CA . CYS A 1 200 ? -16.512 0.196 -4.174 1.00 96.19 200 CYS A CA 1
ATOM 1475 C C . CYS A 1 200 ? -16.762 -0.429 -5.551 1.00 96.19 200 CYS A C 1
ATOM 1477 O O . CYS A 1 200 ? -17.915 -0.625 -5.928 1.00 96.19 200 CYS A O 1
ATOM 1479 N N . ALA A 1 201 ? -15.702 -0.752 -6.297 1.00 95.69 201 ALA A N 1
ATOM 1480 C CA . ALA A 1 201 ? -15.821 -1.317 -7.639 1.00 95.69 201 ALA A CA 1
ATOM 1481 C C . ALA A 1 201 ? -16.422 -2.733 -7.647 1.00 95.69 201 ALA A C 1
ATOM 1483 O O . ALA A 1 201 ? -17.142 -3.086 -8.576 1.00 95.69 201 ALA A O 1
ATOM 1484 N N . GLU A 1 202 ? -16.163 -3.516 -6.600 1.00 94.62 202 GLU A N 1
ATOM 1485 C CA . GLU A 1 202 ? -16.763 -4.838 -6.377 1.00 94.62 202 GLU A CA 1
ATOM 1486 C C . GLU A 1 202 ? -18.181 -4.755 -5.781 1.00 94.62 202 GLU A C 1
ATOM 1488 O O . GLU A 1 202 ? -18.843 -5.779 -5.614 1.00 94.62 202 GLU A O 1
ATOM 1493 N N . GLY A 1 203 ? -18.662 -3.554 -5.440 1.00 95.81 203 GLY A N 1
ATOM 1494 C CA . GLY A 1 203 ? -19.985 -3.358 -4.849 1.00 95.81 203 GLY A CA 1
ATOM 1495 C C . GLY A 1 203 ? -20.127 -3.986 -3.462 1.00 95.81 203 GLY A C 1
ATOM 1496 O O . GLY A 1 203 ? -21.208 -4.467 -3.115 1.00 95.81 203 GLY A O 1
ATOM 1497 N N . LEU A 1 204 ? -19.052 -4.015 -2.665 1.00 96.88 204 LEU A N 1
ATOM 1498 C CA . LEU A 1 204 ? -19.091 -4.633 -1.343 1.00 96.88 204 LEU A CA 1
ATOM 1499 C C . LEU A 1 204 ? -20.083 -3.913 -0.423 1.00 96.88 204 LEU A C 1
ATOM 1501 O O . LEU A 1 204 ? -19.982 -2.697 -0.241 1.00 96.88 204 LEU A O 1
ATOM 1505 N N . PRO A 1 205 ? -21.002 -4.648 0.231 1.00 97.38 205 PRO A N 1
ATOM 1506 C CA . PRO A 1 205 ? -21.977 -4.039 1.126 1.00 97.38 205 PRO A CA 1
ATOM 1507 C C . PRO A 1 205 ? -21.354 -3.619 2.460 1.00 97.38 205 PRO A C 1
ATOM 1509 O O . PRO A 1 205 ? -21.911 -2.778 3.163 1.00 97.38 205 PRO A O 1
ATOM 1512 N N . HIS A 1 206 ? -20.220 -4.218 2.836 1.00 98.38 206 HIS A N 1
ATOM 1513 C CA . HIS A 1 206 ? -19.610 -4.054 4.147 1.00 98.38 206 HIS A CA 1
ATOM 1514 C C . HIS A 1 206 ? -18.092 -4.224 4.066 1.00 98.38 206 HIS A C 1
ATOM 1516 O O . HIS A 1 206 ? -17.606 -5.213 3.524 1.00 98.38 206 HIS A O 1
ATOM 1522 N N . VAL A 1 207 ? -17.356 -3.262 4.623 1.00 98.50 207 VAL A N 1
ATOM 1523 C CA . VAL A 1 207 ? -15.898 -3.316 4.819 1.00 98.50 207 VAL A CA 1
ATOM 1524 C C . VAL A 1 207 ? -15.533 -3.161 6.295 1.00 98.50 207 VAL A C 1
ATOM 1526 O O . VAL A 1 207 ? -16.334 -2.679 7.097 1.00 98.50 207 VAL A O 1
ATOM 1529 N N . ALA A 1 208 ? -14.306 -3.504 6.675 1.00 98.44 208 ALA A N 1
ATOM 1530 C CA . ALA A 1 208 ? -13.824 -3.280 8.034 1.00 98.44 208 ALA A CA 1
ATOM 1531 C C . ALA A 1 208 ? -12.405 -2.713 8.074 1.00 98.44 208 ALA A C 1
ATOM 1533 O O . ALA A 1 208 ? -11.536 -3.146 7.328 1.00 98.44 208 ALA A O 1
ATOM 1534 N N . GLY A 1 209 ? -12.162 -1.768 8.984 1.00 97.88 209 GLY A N 1
ATOM 1535 C CA . GLY A 1 209 ? -10.834 -1.255 9.320 1.00 97.88 209 GLY A CA 1
ATOM 1536 C C . GLY A 1 209 ? -10.456 -1.680 10.734 1.00 97.88 209 GLY A C 1
ATOM 1537 O O . GLY A 1 209 ? -11.188 -1.402 11.683 1.00 97.88 209 GLY A O 1
ATOM 1538 N N . CYS A 1 210 ? -9.329 -2.370 10.899 1.00 97.81 210 CYS A N 1
ATOM 1539 C CA . CYS A 1 210 ? -8.918 -2.913 12.194 1.00 97.81 210 CYS A CA 1
ATOM 1540 C C . CYS A 1 210 ? -7.530 -2.429 12.617 1.00 97.81 210 CYS A C 1
ATOM 1542 O O . CYS A 1 210 ? -6.647 -2.213 11.792 1.00 97.81 210 CYS A O 1
ATOM 1544 N N . THR A 1 211 ? -7.337 -2.267 13.927 1.00 95.38 211 THR A N 1
ATOM 1545 C CA . THR A 1 211 ? -6.080 -1.735 14.488 1.00 95.38 211 THR A CA 1
ATOM 1546 C C . THR A 1 211 ? -4.970 -2.771 14.678 1.00 95.38 211 THR A C 1
ATOM 1548 O O . THR A 1 211 ? -3.853 -2.418 15.071 1.00 95.38 211 THR A O 1
ATOM 1551 N N . GLY A 1 212 ? -5.270 -4.049 14.447 1.00 93.12 212 GLY A N 1
ATOM 1552 C CA . GLY A 1 212 ? -4.316 -5.151 14.518 1.00 93.12 212 GLY A CA 1
ATOM 1553 C C . GLY A 1 212 ? -4.936 -6.498 14.143 1.00 93.12 212 GLY A C 1
ATOM 1554 O O . GLY A 1 212 ? -6.159 -6.633 14.054 1.00 93.12 212 GLY A O 1
ATOM 1555 N N . ALA A 1 213 ? -4.078 -7.510 13.988 1.00 93.69 213 ALA A N 1
ATOM 1556 C CA . ALA A 1 213 ? -4.453 -8.831 13.478 1.00 93.69 213 ALA A CA 1
ATOM 1557 C C . ALA A 1 213 ? -5.503 -9.560 14.338 1.00 93.69 213 ALA A C 1
ATOM 1559 O O . ALA A 1 213 ? -6.359 -10.256 13.800 1.00 93.69 213 ALA A O 1
ATOM 1560 N N . THR A 1 214 ? -5.477 -9.402 15.669 1.00 96.81 214 THR A N 1
ATOM 1561 C CA . THR A 1 214 ? -6.485 -10.020 16.550 1.00 96.81 214 THR A CA 1
ATOM 1562 C C . THR A 1 214 ? -7.868 -9.415 16.318 1.00 96.81 214 THR A C 1
ATOM 1564 O O . THR A 1 214 ? -8.822 -10.155 16.102 1.00 96.81 214 THR A O 1
ATOM 1567 N N . SER A 1 215 ? -7.983 -8.080 16.289 1.00 97.25 215 SER A N 1
ATOM 1568 C CA . SER A 1 215 ? -9.262 -7.413 15.999 1.00 97.25 215 SER A CA 1
ATOM 1569 C C . SER A 1 215 ? -9.741 -7.699 14.586 1.00 97.25 215 SER A C 1
ATOM 1571 O O . SER A 1 215 ? -10.936 -7.872 14.383 1.00 97.25 215 SER A O 1
ATOM 1573 N N . GLU A 1 216 ? -8.813 -7.811 13.635 1.00 96.62 216 GLU A N 1
ATOM 1574 C CA . GLU A 1 216 ? -9.129 -8.159 12.255 1.00 96.62 216 GLU A CA 1
ATOM 1575 C C . GLU A 1 216 ? -9.797 -9.531 12.174 1.00 96.62 216 GLU A C 1
ATOM 1577 O O . GLU A 1 216 ? -10.909 -9.623 11.670 1.00 96.62 216 GLU A O 1
ATOM 1582 N N . LYS A 1 217 ? -9.195 -10.569 12.769 1.00 97.44 217 LYS A N 1
ATOM 1583 C CA . LYS A 1 217 ? -9.772 -11.924 12.794 1.00 97.44 217 LYS A CA 1
ATOM 1584 C C . LYS A 1 217 ? -11.147 -11.965 13.461 1.00 97.44 217 LYS A C 1
ATOM 1586 O O . LYS A 1 217 ? -12.051 -12.625 12.955 1.00 97.44 217 LYS A O 1
ATOM 1591 N N . VAL A 1 218 ? -11.308 -11.262 14.584 1.00 98.31 218 VAL A N 1
ATOM 1592 C CA . VAL A 1 218 ? -12.580 -11.224 15.321 1.00 98.31 218 VAL A CA 1
ATOM 1593 C C . VAL A 1 218 ? -13.671 -10.553 14.491 1.00 98.31 218 VAL A C 1
ATOM 1595 O O . VAL A 1 218 ? -14.748 -11.122 14.333 1.00 98.31 218 VAL A O 1
ATOM 1598 N N . VAL A 1 219 ? -13.404 -9.368 13.935 1.00 98.31 219 VAL A N 1
ATOM 1599 C CA . VAL A 1 219 ? -14.381 -8.633 13.116 1.00 98.31 219 VAL A CA 1
ATOM 1600 C C . VAL A 1 219 ? -14.690 -9.391 11.829 1.00 98.31 219 VAL A C 1
ATOM 1602 O O . VAL A 1 219 ? -15.859 -9.543 11.479 1.00 98.31 219 VAL A O 1
ATOM 1605 N N . GLN A 1 220 ? -13.666 -9.921 11.162 1.00 98.06 220 GLN A N 1
ATOM 1606 C CA . GLN A 1 220 ? -13.833 -10.695 9.940 1.00 98.06 220 GLN A CA 1
ATOM 1607 C C . GLN A 1 220 ? -14.731 -11.914 10.169 1.00 98.06 220 GLN A C 1
ATOM 1609 O O . GLN A 1 220 ? -15.696 -12.104 9.433 1.00 98.06 220 GLN A O 1
ATOM 1614 N N . GLY A 1 221 ? -14.458 -12.704 11.213 1.00 97.81 221 GLY A N 1
ATOM 1615 C CA . GLY A 1 221 ? -15.266 -13.874 11.559 1.00 97.81 221 GLY A CA 1
ATOM 1616 C C . GLY A 1 221 ? -16.685 -13.510 11.999 1.00 97.81 221 GLY A C 1
ATOM 1617 O O . GLY A 1 221 ? -17.638 -14.169 11.593 1.00 97.81 221 GLY A O 1
ATOM 1618 N N . MET A 1 222 ? -16.843 -12.432 12.773 1.00 97.69 222 MET A N 1
ATOM 1619 C CA . MET A 1 222 ? -18.146 -11.974 13.272 1.00 97.69 222 MET A CA 1
ATOM 1620 C C . MET A 1 222 ? -19.119 -11.606 12.149 1.00 97.69 222 MET A C 1
ATOM 1622 O O . MET A 1 222 ? -20.318 -11.848 12.277 1.00 97.69 222 MET A O 1
ATOM 1626 N N . PHE A 1 223 ? -18.611 -11.012 11.072 1.00 97.56 223 PHE A N 1
ATOM 1627 C CA . PHE A 1 223 ? -19.420 -10.544 9.947 1.00 97.56 223 PHE A CA 1
ATOM 1628 C C . PHE A 1 223 ? -19.240 -11.390 8.678 1.00 97.56 223 PHE A C 1
ATOM 1630 O O . PHE A 1 223 ? -19.764 -11.021 7.632 1.00 97.56 223 PHE A O 1
ATOM 1637 N N . ALA A 1 224 ? -18.516 -12.514 8.767 1.00 97.25 224 ALA A N 1
ATOM 1638 C CA . ALA A 1 224 ? -18.160 -13.377 7.638 1.00 97.25 224 ALA A CA 1
ATOM 1639 C C . ALA A 1 224 ? -17.602 -12.592 6.430 1.00 97.25 224 ALA A C 1
ATOM 1641 O O . ALA A 1 224 ? -17.944 -12.861 5.277 1.00 97.25 224 ALA A O 1
ATOM 1642 N N . LEU A 1 225 ? -16.760 -11.590 6.704 1.00 97.31 225 LEU A N 1
ATOM 1643 C CA . LEU A 1 225 ? -16.224 -10.706 5.672 1.00 97.31 225 LEU A CA 1
ATOM 1644 C C . LEU A 1 225 ? -15.155 -11.427 4.839 1.00 97.31 225 LEU A C 1
ATOM 1646 O O . LEU A 1 225 ? -14.273 -12.087 5.401 1.00 97.31 225 LEU A O 1
ATOM 1650 N N . PRO A 1 226 ? -15.168 -11.282 3.504 1.00 94.94 226 PRO A N 1
ATOM 1651 C CA . PRO A 1 226 ? -14.089 -11.804 2.680 1.00 94.94 226 PRO A CA 1
ATOM 1652 C C . PRO A 1 226 ? -12.800 -11.000 2.912 1.00 94.94 226 PRO A C 1
ATOM 1654 O O . PRO A 1 226 ? -12.849 -9.828 3.279 1.00 94.94 226 PRO A O 1
ATOM 1657 N N . ASP A 1 227 ? -11.636 -11.592 2.638 1.00 91.81 227 ASP A N 1
ATOM 1658 C CA . ASP A 1 227 ? -10.329 -10.965 2.924 1.00 91.81 227 ASP A CA 1
ATOM 1659 C C . ASP A 1 227 ? -10.160 -9.560 2.325 1.00 91.81 227 ASP A C 1
ATOM 1661 O O . ASP A 1 227 ? -9.562 -8.681 2.940 1.00 91.81 227 ASP A O 1
ATOM 1665 N N . HIS A 1 228 ? -10.704 -9.329 1.129 1.00 91.00 228 HIS A N 1
ATOM 1666 C CA . HIS A 1 228 ? -10.610 -8.049 0.421 1.00 91.00 228 HIS A CA 1
ATOM 1667 C C . HIS A 1 228 ? -11.548 -6.961 0.981 1.00 91.00 228 HIS A C 1
ATOM 1669 O O . HIS A 1 228 ? -11.414 -5.798 0.612 1.00 91.00 228 HIS A O 1
ATOM 1675 N N . ALA A 1 229 ? -12.460 -7.311 1.896 1.00 96.00 229 ALA A N 1
ATOM 1676 C CA . ALA A 1 229 ? -13.261 -6.354 2.661 1.00 96.00 229 ALA A CA 1
ATOM 1677 C C . ALA A 1 229 ? -12.530 -5.840 3.918 1.00 96.00 229 ALA A C 1
ATOM 1679 O O . ALA A 1 229 ? -12.971 -4.867 4.534 1.00 96.00 229 ALA A O 1
ATOM 1680 N N . MET A 1 230 ? -11.424 -6.480 4.313 1.00 96.31 230 MET A N 1
ATOM 1681 C CA . MET A 1 230 ? -10.617 -6.089 5.469 1.00 96.31 230 MET A CA 1
ATOM 1682 C C . MET A 1 230 ? -9.562 -5.081 5.025 1.00 96.31 230 MET A C 1
ATOM 1684 O O . MET A 1 230 ? -8.572 -5.492 4.434 1.00 96.31 230 MET A O 1
ATOM 1688 N N . LEU A 1 231 ? -9.780 -3.792 5.305 1.00 96.06 231 LEU A N 1
ATOM 1689 C CA . LEU A 1 231 ? -8.977 -2.636 4.887 1.00 96.06 231 LEU A CA 1
ATOM 1690 C C . LEU A 1 231 ? -7.732 -2.418 5.766 1.00 96.06 231 LEU A C 1
ATOM 1692 O O . LEU A 1 231 ? -7.786 -2.587 6.985 1.00 96.06 231 LEU A O 1
ATOM 1696 N N . ASP A 1 232 ? -6.633 -1.959 5.153 1.00 91.50 232 ASP A N 1
ATOM 1697 C CA . ASP A 1 232 ? -5.309 -1.754 5.773 1.00 91.50 232 ASP A CA 1
ATOM 1698 C C . ASP A 1 232 ? -5.240 -0.514 6.682 1.00 91.50 232 ASP A C 1
ATOM 1700 O O . ASP A 1 232 ? -4.400 0.373 6.534 1.00 91.50 232 ASP A O 1
ATOM 1704 N N . MET A 1 233 ? -6.194 -0.372 7.600 1.00 94.19 233 MET A N 1
ATOM 1705 C CA . MET A 1 233 ? -6.328 0.837 8.411 1.00 94.19 233 MET A CA 1
ATOM 1706 C C . MET A 1 233 ? -5.148 1.021 9.373 1.00 94.19 233 MET A C 1
ATOM 1708 O O . MET A 1 233 ? -4.631 2.133 9.510 1.00 94.19 233 MET A O 1
ATOM 1712 N N . GLY A 1 234 ? -4.754 -0.046 10.076 1.00 91.88 234 GLY A N 1
ATOM 1713 C CA . GLY A 1 234 ? -3.821 0.052 11.196 1.00 91.88 234 GLY A CA 1
ATOM 1714 C C . GLY A 1 234 ? -4.300 1.094 12.214 1.00 91.88 234 GLY A C 1
ATOM 1715 O O . GLY A 1 234 ? -5.431 1.041 12.691 1.00 91.88 234 GLY A O 1
ATOM 1716 N N . ASP A 1 235 ? -3.454 2.074 12.525 1.00 92.56 235 ASP A N 1
ATOM 1717 C CA . ASP A 1 235 ? -3.781 3.167 13.453 1.00 92.56 235 ASP A CA 1
ATOM 1718 C C . ASP A 1 235 ? -4.411 4.404 12.782 1.00 92.56 235 ASP A C 1
ATOM 1720 O O . ASP A 1 235 ? -4.852 5.326 13.473 1.00 92.56 235 ASP A O 1
ATOM 1724 N N . PHE A 1 236 ? -4.499 4.428 11.448 1.00 93.44 236 PHE A N 1
ATOM 1725 C CA . PHE A 1 236 ? -4.885 5.600 10.651 1.00 93.44 236 PHE A CA 1
ATOM 1726 C C . PHE A 1 236 ? -6.391 5.662 10.349 1.00 93.44 236 PHE A C 1
ATOM 1728 O O . PHE A 1 236 ? -6.810 5.874 9.207 1.00 93.44 236 PHE A O 1
ATOM 1735 N N . VAL A 1 237 ? -7.226 5.526 11.382 1.00 96.25 237 VAL A N 1
ATOM 1736 C CA . VAL A 1 237 ? -8.696 5.552 11.256 1.00 96.25 237 VAL A CA 1
ATOM 1737 C C . VAL A 1 237 ? -9.215 6.828 10.585 1.00 96.25 237 VAL A C 1
ATOM 1739 O O . VAL A 1 237 ? -10.078 6.766 9.714 1.00 96.25 237 VAL A O 1
ATOM 1742 N N . GLY A 1 238 ? -8.646 7.994 10.894 1.00 95.00 238 GLY A N 1
ATOM 1743 C CA . GLY A 1 238 ? -9.068 9.245 10.267 1.00 95.00 238 GLY A CA 1
ATOM 1744 C C . GLY A 1 238 ? -8.751 9.318 8.773 1.00 95.00 238 GLY A C 1
ATOM 1745 O O . GLY A 1 238 ? -9.520 9.913 8.020 1.00 95.00 238 GLY A O 1
ATOM 1746 N N . GLY A 1 239 ? -7.643 8.707 8.337 1.00 93.31 239 GLY A N 1
ATOM 1747 C CA . GLY A 1 239 ? -7.280 8.611 6.920 1.00 93.31 239 GLY A CA 1
ATOM 1748 C C . GLY A 1 239 ? -8.265 7.734 6.147 1.00 93.31 239 GLY A C 1
ATOM 1749 O O . GLY A 1 239 ? -8.783 8.161 5.116 1.00 93.31 239 GLY A O 1
ATOM 1750 N N . LEU A 1 240 ? -8.586 6.566 6.711 1.00 96.75 240 LEU A N 1
ATOM 1751 C CA . LEU A 1 240 ? -9.600 5.642 6.199 1.00 96.75 240 LEU A CA 1
ATOM 1752 C C . LEU A 1 240 ? -10.964 6.321 6.045 1.00 96.75 240 LEU A C 1
ATOM 1754 O O . LEU A 1 240 ? -11.504 6.377 4.941 1.00 96.75 240 LEU A O 1
ATOM 1758 N N . LEU A 1 241 ? -11.497 6.883 7.133 1.00 97.69 241 LEU A N 1
ATOM 1759 C CA . LEU A 1 241 ? -12.835 7.479 7.144 1.00 97.69 241 LEU A CA 1
ATOM 1760 C C . LEU A 1 241 ? -12.933 8.694 6.217 1.00 97.69 241 LEU A C 1
ATOM 1762 O O . LEU A 1 241 ? -13.933 8.857 5.526 1.00 97.69 241 LEU A O 1
ATOM 1766 N N . LYS A 1 242 ? -11.883 9.524 6.143 1.00 96.88 242 LYS A N 1
ATOM 1767 C CA . LYS A 1 242 ? -11.860 10.698 5.256 1.00 96.88 242 LYS A CA 1
ATOM 1768 C C . LYS A 1 242 ? -11.956 10.317 3.778 1.00 96.88 242 LYS A C 1
ATOM 1770 O O . LYS A 1 242 ? -12.583 11.050 3.013 1.00 96.88 242 LYS A O 1
ATOM 1775 N N . TYR A 1 243 ? -11.304 9.231 3.366 1.00 97.25 243 TYR A N 1
ATOM 1776 C CA . TYR A 1 243 ? -11.394 8.754 1.986 1.00 97.25 243 TYR A CA 1
ATOM 1777 C C . TYR A 1 243 ? -12.739 8.067 1.734 1.00 97.25 243 TYR A C 1
ATOM 1779 O O . TYR A 1 243 ? -13.417 8.405 0.767 1.00 97.25 243 TYR A O 1
ATOM 1787 N N . LEU A 1 244 ? -13.185 7.206 2.654 1.00 97.56 244 LEU A N 1
ATOM 1788 C CA . LEU A 1 244 ? -14.473 6.512 2.558 1.00 97.56 244 LEU A CA 1
ATOM 1789 C C . LEU A 1 244 ? -15.657 7.485 2.495 1.00 97.56 244 LEU A C 1
ATOM 1791 O O . LEU A 1 244 ? -16.591 7.263 1.739 1.00 97.56 244 LEU A O 1
ATOM 1795 N N . ALA A 1 245 ? -15.605 8.616 3.198 1.00 97.56 245 ALA A N 1
ATOM 1796 C CA . ALA A 1 245 ? -16.646 9.641 3.109 1.00 97.56 245 ALA A CA 1
ATOM 1797 C C . ALA A 1 245 ? -16.835 10.203 1.684 1.00 97.56 245 ALA A C 1
ATOM 1799 O O . ALA A 1 245 ? -17.930 10.641 1.339 1.00 97.56 245 ALA A O 1
ATOM 1800 N N . LYS A 1 246 ? -15.782 10.194 0.856 1.00 97.50 246 LYS A N 1
ATOM 1801 C CA . LYS A 1 246 ? -15.828 10.614 -0.556 1.00 97.50 246 LYS A CA 1
ATOM 1802 C C . LYS A 1 246 ? -16.111 9.458 -1.517 1.00 97.50 246 LYS A C 1
ATOM 1804 O O . LYS A 1 246 ? -16.551 9.698 -2.636 1.00 97.50 246 LYS A O 1
ATOM 1809 N N . HIS A 1 247 ? -15.854 8.233 -1.072 1.00 97.06 247 HIS A N 1
ATOM 1810 C CA . HIS 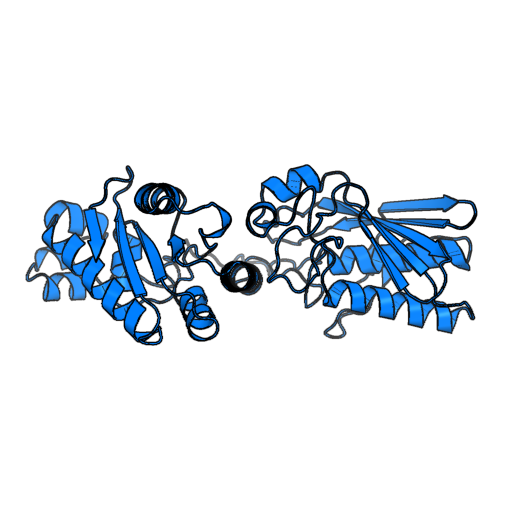A 1 247 ? -16.016 6.988 -1.817 1.00 97.06 247 HIS A CA 1
ATOM 1811 C C . HIS A 1 247 ? -16.831 6.012 -0.955 1.00 97.06 247 HIS A C 1
ATOM 1813 O O . HIS A 1 247 ? -16.271 5.073 -0.384 1.00 97.06 247 HIS A O 1
ATOM 1819 N N . PRO A 1 248 ? -18.131 6.299 -0.749 1.00 96.06 248 PRO A N 1
ATOM 1820 C CA . PRO A 1 248 ? -18.919 5.607 0.256 1.00 96.06 248 PRO A CA 1
ATOM 1821 C C . PRO A 1 248 ? -19.159 4.148 -0.128 1.00 96.06 248 PRO A C 1
ATOM 1823 O O . PRO A 1 248 ? -19.494 3.825 -1.266 1.00 96.06 248 PRO A O 1
ATOM 1826 N N . VAL A 1 249 ? -19.053 3.282 0.875 1.00 97.06 249 VAL A N 1
ATOM 1827 C CA . VAL A 1 249 ? -19.574 1.909 0.868 1.00 97.06 249 VAL A CA 1
ATOM 1828 C C . VAL A 1 249 ? -20.745 1.828 1.851 1.00 97.06 249 VAL A C 1
ATOM 1830 O O . VAL A 1 249 ? -20.778 2.621 2.792 1.00 97.06 249 VAL A O 1
ATOM 1833 N N . PRO A 1 250 ? -21.706 0.901 1.696 1.00 98.19 250 PRO A N 1
ATOM 1834 C CA . PRO A 1 250 ? -22.929 0.930 2.502 1.00 98.19 250 PRO A CA 1
ATOM 1835 C C . PRO A 1 250 ? -22.696 0.771 4.010 1.00 98.19 250 PRO A C 1
ATOM 1837 O O . PRO A 1 250 ? -23.442 1.346 4.803 1.00 98.19 250 PRO A O 1
ATOM 1840 N N . ARG A 1 251 ? -21.664 0.021 4.423 1.00 98.56 251 ARG A N 1
ATOM 1841 C CA . ARG A 1 251 ? -21.348 -0.229 5.836 1.00 98.56 251 ARG A CA 1
ATOM 1842 C C . ARG A 1 251 ? -19.847 -0.329 6.100 1.00 98.56 251 ARG A C 1
ATOM 1844 O O . ARG A 1 251 ? -19.123 -0.960 5.331 1.00 98.56 251 ARG A O 1
ATOM 1851 N N . ILE A 1 252 ? -19.390 0.210 7.229 1.00 98.62 252 ILE A N 1
ATOM 1852 C CA . ILE A 1 252 ? -18.029 0.027 7.743 1.00 98.62 252 ILE A CA 1
ATOM 1853 C C . ILE A 1 252 ? -18.012 -0.418 9.210 1.00 98.62 252 ILE A C 1
ATOM 1855 O O . ILE A 1 252 ? -18.701 0.148 10.045 1.00 98.62 252 ILE A O 1
ATOM 1859 N N . THR A 1 253 ? -17.162 -1.378 9.568 1.00 98.75 253 THR A N 1
ATOM 1860 C CA . THR A 1 253 ? -16.867 -1.678 10.979 1.00 98.75 253 THR A CA 1
ATOM 1861 C C . THR A 1 253 ? -15.454 -1.259 11.354 1.00 98.75 253 THR A C 1
ATOM 1863 O O . THR A 1 253 ? -14.499 -1.601 10.658 1.00 98.75 253 THR A O 1
ATOM 1866 N N . ILE A 1 254 ? -15.305 -0.565 12.484 1.00 98.69 254 ILE A N 1
ATOM 1867 C CA . ILE A 1 254 ? -14.000 -0.268 13.080 1.00 98.69 254 ILE A CA 1
ATOM 1868 C C . ILE A 1 254 ? -13.752 -1.195 14.271 1.00 98.69 254 ILE A C 1
ATOM 1870 O O . ILE A 1 254 ? -14.520 -1.214 15.234 1.00 98.69 254 ILE A O 1
ATOM 1874 N N . GLY A 1 255 ? -12.669 -1.968 14.197 1.00 98.38 255 GLY A N 1
ATOM 1875 C CA . GLY A 1 255 ? -12.288 -2.945 15.215 1.00 98.38 255 GLY A CA 1
ATOM 1876 C C . GLY A 1 255 ? -10.976 -2.607 15.916 1.00 98.38 255 GLY A C 1
ATOM 1877 O O . GLY A 1 255 ? -9.969 -2.286 15.274 1.00 98.38 255 GLY A O 1
ATOM 1878 N N . GLY A 1 256 ? -10.928 -2.754 17.238 1.00 97.94 256 GLY A N 1
ATOM 1879 C CA . GLY A 1 256 ? -9.669 -2.573 17.951 1.00 97.94 256 GLY A CA 1
ATOM 1880 C C . GLY A 1 256 ? -9.671 -2.963 1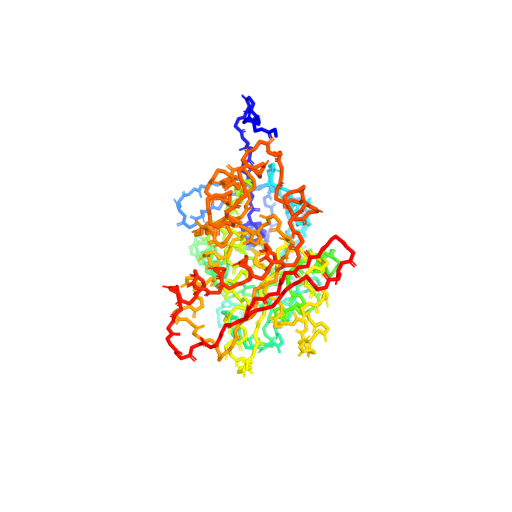9.417 1.00 97.94 256 GLY A C 1
ATOM 1881 O O . GLY A 1 256 ? -10.705 -3.221 20.028 1.00 97.94 256 GLY A O 1
ATOM 1882 N N . GLY A 1 257 ? -8.466 -2.999 19.983 1.00 97.38 257 GLY A N 1
ATOM 1883 C CA . GLY A 1 257 ? -8.275 -3.228 21.411 1.00 97.38 257 GLY A CA 1
ATOM 1884 C C . GLY A 1 257 ? -8.682 -2.016 22.250 1.00 97.38 257 GLY A C 1
ATOM 1885 O O . GLY A 1 257 ? -8.565 -0.878 21.783 1.00 97.38 257 GLY A O 1
ATOM 1886 N N . ILE A 1 258 ? -9.080 -2.256 23.504 1.00 97.19 258 ILE A N 1
ATOM 1887 C CA . ILE A 1 258 ? -9.615 -1.231 24.420 1.00 97.19 258 ILE A CA 1
ATOM 1888 C C . ILE A 1 258 ? -8.834 0.090 24.401 1.00 97.19 258 ILE A C 1
ATOM 1890 O O . ILE A 1 258 ? -9.429 1.136 24.196 1.00 97.19 258 ILE A O 1
ATOM 1894 N N . GLY A 1 259 ? -7.500 0.067 24.481 1.00 96.50 259 GLY A N 1
ATOM 1895 C CA . GLY A 1 259 ? -6.709 1.301 24.534 1.00 96.50 259 GLY A CA 1
ATOM 1896 C C . GLY A 1 259 ? -6.753 2.154 23.264 1.00 96.50 259 GLY A C 1
ATOM 1897 O O . GLY A 1 259 ? -6.851 3.374 23.359 1.00 96.50 259 GLY A O 1
ATOM 1898 N N . LYS A 1 260 ? -6.709 1.545 22.072 1.00 97.31 260 LYS A N 1
ATOM 1899 C CA . LYS A 1 260 ? -6.820 2.295 20.807 1.00 97.31 260 LYS A CA 1
ATOM 1900 C C . LYS A 1 260 ? -8.247 2.803 20.607 1.00 97.31 260 LYS A C 1
ATOM 1902 O O . LYS A 1 260 ? -8.441 3.933 20.170 1.00 97.31 260 LYS A O 1
ATOM 1907 N N . MET A 1 261 ? -9.233 1.998 20.998 1.00 98.31 261 MET A N 1
ATOM 1908 C CA . MET A 1 261 ? -10.640 2.373 20.902 1.00 98.31 261 MET A CA 1
ATOM 1909 C C . MET A 1 261 ? -11.017 3.482 21.887 1.00 98.31 261 MET A C 1
ATOM 1911 O O . MET A 1 261 ? -11.791 4.355 21.513 1.00 98.31 261 MET A O 1
ATOM 1915 N N . THR A 1 262 ? -10.424 3.533 23.086 1.00 98.19 262 THR A N 1
ATOM 1916 C CA . THR A 1 262 ? -10.601 4.662 24.016 1.00 98.19 262 THR A CA 1
ATOM 1917 C C . THR A 1 262 ? -10.110 5.970 23.401 1.00 98.19 262 THR A C 1
ATOM 1919 O O . THR A 1 262 ? -10.809 6.972 23.481 1.00 98.19 262 THR A O 1
ATOM 1922 N N . LYS A 1 263 ? -8.962 5.969 22.712 1.00 97.94 263 LYS A N 1
ATOM 1923 C CA . LYS A 1 263 ? -8.473 7.170 22.010 1.00 97.94 263 LYS A CA 1
ATOM 1924 C C . LYS A 1 263 ? -9.446 7.628 20.926 1.00 97.94 263 LYS A C 1
ATOM 1926 O O . LYS A 1 263 ? -9.715 8.818 20.814 1.00 97.94 263 LYS A O 1
ATOM 1931 N N . LEU A 1 264 ? -9.984 6.689 20.143 1.00 98.12 264 LEU A N 1
ATOM 1932 C CA . LEU A 1 264 ? -10.996 6.999 19.132 1.00 98.12 264 LEU A CA 1
ATOM 1933 C C . LEU A 1 264 ? -12.275 7.553 19.771 1.00 98.12 264 LEU A C 1
ATOM 1935 O O . LEU A 1 264 ? -12.817 8.535 19.281 1.00 98.12 264 LEU A O 1
ATOM 1939 N N . ALA A 1 265 ? -12.723 6.969 20.883 1.00 98.06 265 ALA A N 1
ATOM 1940 C CA . ALA A 1 265 ? -13.857 7.463 21.660 1.00 98.06 265 ALA A CA 1
ATOM 1941 C C . ALA A 1 265 ? -13.641 8.888 22.193 1.00 98.06 265 ALA A C 1
ATOM 1943 O O . ALA A 1 265 ? -14.592 9.651 22.302 1.00 98.06 265 ALA A O 1
ATOM 1944 N N . GLN A 1 266 ? -12.388 9.259 22.459 1.00 97.44 266 GLN A N 1
ATOM 1945 C CA . GLN A 1 266 ? -11.962 10.606 22.848 1.00 97.44 266 GLN A CA 1
ATOM 1946 C C . GLN A 1 266 ? -11.695 11.535 21.644 1.00 97.44 266 GLN A C 1
ATOM 1948 O O . GLN A 1 266 ? -11.148 12.623 21.807 1.00 97.44 266 GLN A O 1
ATOM 1953 N N . GLY A 1 267 ? -12.058 11.128 20.422 1.00 96.50 267 GLY A N 1
ATOM 1954 C CA . GLY A 1 267 ? -11.953 11.958 19.220 1.00 96.50 267 GLY A CA 1
ATOM 1955 C C . GLY A 1 267 ? -10.628 11.849 18.454 1.00 96.50 267 GLY A C 1
ATOM 1956 O O . GLY A 1 267 ? -10.437 12.557 17.458 1.00 96.50 267 GLY A O 1
ATOM 1957 N N . ALA A 1 268 ? -9.700 10.979 18.868 1.00 96.31 268 ALA A N 1
ATOM 1958 C CA . ALA A 1 268 ? -8.428 10.813 18.170 1.00 96.31 268 ALA A CA 1
ATOM 1959 C C . ALA A 1 268 ? -8.617 10.178 16.782 1.00 96.31 268 ALA A C 1
ATOM 1961 O O . ALA A 1 268 ? -9.332 9.194 16.606 1.00 96.31 268 ALA A O 1
ATOM 1962 N N . ARG A 1 269 ? -7.908 10.724 15.789 1.00 93.44 269 ARG A N 1
ATOM 1963 C CA . ARG A 1 269 ? -7.951 10.273 14.383 1.00 93.44 269 ARG A CA 1
ATOM 1964 C C . ARG A 1 269 ? -6.742 9.438 13.959 1.00 93.44 269 ARG A C 1
ATOM 1966 O O . ARG A 1 269 ? -6.779 8.793 12.915 1.00 93.44 269 ARG A O 1
ATOM 1973 N N . ASP A 1 270 ? -5.687 9.471 14.761 1.00 93.56 270 ASP A N 1
ATOM 1974 C CA . ASP A 1 270 ? -4.496 8.633 14.656 1.00 93.56 270 ASP A CA 1
ATOM 1975 C C . ASP A 1 270 ? -4.295 7.988 16.027 1.00 93.56 270 ASP A C 1
ATOM 1977 O O . ASP A 1 270 ? -4.149 8.688 17.036 1.00 93.56 270 ASP A O 1
ATOM 1981 N N . LEU A 1 271 ? -4.375 6.661 16.075 1.00 93.81 271 LEU A N 1
ATOM 1982 C CA . LEU A 1 271 ? -4.428 5.895 17.323 1.00 93.81 271 LEU A CA 1
ATOM 1983 C C . LEU A 1 271 ? -3.037 5.486 17.823 1.00 93.81 271 LEU A C 1
ATOM 1985 O O . LEU A 1 271 ? -2.907 4.908 18.915 1.00 93.81 271 LEU A O 1
ATOM 1989 N N . HIS A 1 272 ? -1.988 5.820 17.069 1.00 91.00 272 HIS A N 1
ATOM 1990 C CA . HIS A 1 272 ? -0.618 5.505 17.427 1.00 91.00 272 HIS A CA 1
ATOM 1991 C C . HIS A 1 272 ? -0.214 6.240 18.716 1.00 91.00 272 HIS A C 1
ATOM 1993 O O . HIS A 1 272 ? -0.493 7.424 18.906 1.00 91.00 272 HIS A O 1
ATOM 1999 N N . SER A 1 273 ? 0.478 5.556 19.631 1.00 85.62 273 SER A N 1
ATOM 2000 C CA . SER A 1 273 ? 0.886 6.131 20.928 1.00 85.62 273 SER A CA 1
ATOM 2001 C C . SER A 1 273 ? 1.792 7.356 20.790 1.00 85.62 273 SER A C 1
ATOM 2003 O O . SER A 1 273 ? 1.718 8.280 21.587 1.00 85.62 273 SER A O 1
ATOM 2005 N N . GLY A 1 274 ? 2.602 7.436 19.739 1.00 85.19 274 GLY A N 1
ATOM 2006 C CA . GLY A 1 274 ? 3.394 8.640 19.461 1.00 85.19 274 GLY A CA 1
ATOM 2007 C C . GLY A 1 274 ? 2.579 9.872 19.035 1.00 85.19 274 GLY A C 1
ATOM 2008 O O . GLY A 1 274 ? 3.156 10.951 18.929 1.00 85.19 274 GLY A O 1
ATOM 2009 N N . ARG A 1 275 ? 1.279 9.724 18.738 1.00 85.88 275 ARG A N 1
ATOM 2010 C CA . ARG A 1 275 ? 0.412 10.783 18.185 1.00 85.88 275 ARG A CA 1
ATOM 2011 C C . ARG A 1 275 ? -0.747 11.151 19.097 1.00 85.88 275 ARG A C 1
ATOM 2013 O O . ARG A 1 275 ? -1.138 12.311 19.129 1.00 85.88 275 ARG A O 1
ATOM 2020 N N . SER A 1 276 ? -1.266 10.181 19.838 1.00 91.00 276 SER A N 1
ATOM 2021 C CA . SER A 1 276 ? -2.357 10.373 20.786 1.00 91.00 276 SER A CA 1
ATOM 2022 C C . SER A 1 276 ? -2.150 9.516 22.030 1.00 91.00 276 SER A C 1
ATOM 2024 O O . SER A 1 276 ? -1.610 8.403 21.973 1.00 91.00 276 SER A O 1
ATOM 2026 N N . GLN A 1 277 ? -2.603 10.041 23.162 1.00 93.56 277 GLN A N 1
ATOM 2027 C CA . GLN A 1 277 ? -2.622 9.366 24.455 1.00 93.56 277 GLN A CA 1
ATOM 2028 C C . GLN A 1 277 ? -4.064 9.238 24.931 1.00 93.56 277 GLN A C 1
ATOM 2030 O O . GLN A 1 277 ? -4.938 9.951 24.445 1.00 93.56 277 GLN A O 1
ATOM 2035 N N . VAL A 1 278 ? -4.305 8.288 25.830 1.00 95.62 278 VAL A N 1
ATOM 2036 C CA . VAL A 1 278 ? -5.601 8.194 26.504 1.00 95.62 278 VAL A CA 1
ATOM 2037 C C . VAL A 1 278 ? -5.637 9.269 27.578 1.00 95.62 278 VAL A C 1
ATOM 2039 O O . VAL A 1 278 ? -4.740 9.313 28.419 1.00 95.62 278 VAL A O 1
ATOM 2042 N N . ASP A 1 279 ? -6.666 10.104 27.551 1.00 96.88 279 ASP A N 1
ATOM 2043 C CA . ASP A 1 279 ? -6.941 11.049 28.629 1.00 96.88 279 ASP A CA 1
ATOM 2044 C C . ASP A 1 279 ? -7.677 10.321 29.762 1.00 96.88 279 ASP A C 1
ATOM 2046 O O . ASP A 1 279 ? -8.880 10.074 29.684 1.00 96.88 279 ASP A O 1
ATOM 2050 N N . LEU A 1 280 ? -6.936 9.900 30.786 1.00 96.81 280 LEU A N 1
ATOM 2051 C CA . LEU A 1 280 ? -7.504 9.171 31.921 1.00 96.81 280 LEU A CA 1
ATOM 2052 C C . LEU A 1 280 ? -8.289 10.078 32.871 1.00 96.81 280 LEU A C 1
ATOM 2054 O O . LEU A 1 280 ? -9.233 9.600 33.493 1.00 96.81 280 LEU A O 1
ATOM 2058 N N . ALA A 1 281 ? -7.958 11.369 32.941 1.00 96.88 281 ALA A N 1
ATOM 2059 C CA . ALA A 1 281 ? -8.708 12.329 33.744 1.00 96.88 281 ALA A CA 1
ATOM 2060 C C . ALA A 1 281 ? -10.092 12.574 33.130 1.00 96.88 281 ALA A C 1
ATOM 2062 O O . ALA A 1 281 ? -11.105 12.430 33.814 1.00 96.88 281 ALA A O 1
ATOM 2063 N N . GLY A 1 282 ? -10.150 12.817 31.816 1.00 95.50 282 GLY A N 1
ATOM 2064 C CA . GLY A 1 282 ? -11.422 12.911 31.098 1.00 95.50 282 GLY A CA 1
ATOM 2065 C C . GLY A 1 282 ? -12.225 11.607 31.162 1.00 95.50 282 GLY A C 1
ATOM 2066 O O . GLY A 1 282 ? -13.447 11.634 31.292 1.00 95.50 282 GLY A O 1
ATOM 2067 N N . LEU A 1 283 ? -11.552 10.449 31.132 1.00 95.94 283 LEU A N 1
ATOM 2068 C CA . LEU A 1 283 ? -12.213 9.152 31.304 1.00 95.94 283 LEU A CA 1
ATOM 2069 C C . LEU A 1 283 ? -12.782 8.959 32.724 1.00 95.94 283 LEU A C 1
ATOM 2071 O O . LEU A 1 283 ? -13.858 8.386 32.872 1.00 95.94 283 LEU A O 1
ATOM 2075 N N . ALA A 1 284 ? -12.082 9.428 33.758 1.00 96.81 284 ALA A N 1
ATOM 2076 C CA . ALA A 1 284 ? -12.547 9.383 35.142 1.00 96.81 284 ALA A CA 1
ATOM 2077 C C . ALA A 1 284 ? -13.814 10.222 35.349 1.00 96.81 284 ALA A C 1
ATOM 2079 O O . ALA A 1 284 ? -14.745 9.764 36.008 1.00 96.81 284 ALA A O 1
ATOM 2080 N N . GLU A 1 285 ? -13.868 11.413 34.747 1.00 96.62 285 GLU A N 1
ATOM 2081 C CA . GLU A 1 285 ? -15.022 12.314 34.820 1.00 96.62 285 GLU A CA 1
ATOM 2082 C C . GLU A 1 285 ? -16.265 11.695 34.165 1.00 96.62 285 GLU A C 1
ATOM 2084 O O . GLU A 1 285 ? -17.314 11.587 34.798 1.00 96.62 285 GLU A O 1
ATOM 2089 N N . VAL A 1 286 ? -16.150 11.207 32.924 1.00 95.69 286 VAL A N 1
ATOM 2090 C CA . VAL A 1 286 ? -17.303 10.639 32.193 1.00 95.69 286 VAL A CA 1
ATOM 2091 C C . VAL A 1 286 ? -17.810 9.317 32.771 1.00 95.69 286 VAL A C 1
ATOM 2093 O O . VAL A 1 286 ? -18.959 8.949 32.523 1.00 95.69 286 VAL A O 1
ATOM 2096 N N . LEU A 1 287 ? -16.966 8.587 33.505 1.00 95.06 287 LEU A N 1
ATOM 2097 C CA . LEU A 1 287 ? -17.336 7.334 34.168 1.00 95.06 287 LEU A CA 1
ATOM 2098 C C . LEU A 1 287 ? -17.746 7.521 35.636 1.00 95.06 287 LEU A C 1
ATOM 2100 O O . LEU A 1 287 ? -18.131 6.530 36.252 1.00 95.06 287 LEU A O 1
ATOM 2104 N N . ASP A 1 288 ? -17.659 8.740 36.183 1.00 95.69 288 ASP A N 1
ATOM 2105 C CA . ASP A 1 288 ? -17.848 9.040 37.612 1.00 95.69 288 ASP A CA 1
ATOM 2106 C C . ASP A 1 288 ? -16.968 8.155 38.521 1.00 95.69 288 ASP A C 1
ATOM 2108 O O . ASP A 1 288 ? -17.413 7.509 39.474 1.00 95.69 288 ASP A O 1
ATOM 2112 N N . ARG A 1 289 ? -15.682 8.049 38.158 1.00 94.94 289 ARG A N 1
ATOM 2113 C CA . ARG A 1 289 ? -14.690 7.181 38.812 1.00 94.94 289 ARG A CA 1
ATOM 2114 C C . ARG A 1 289 ? -13.354 7.900 38.996 1.00 94.94 289 ARG A C 1
ATOM 2116 O O . ARG A 1 289 ? -12.449 7.709 38.184 1.00 94.94 289 ARG A O 1
ATOM 2123 N N . PRO A 1 290 ? -13.195 8.701 40.068 1.00 94.94 290 PRO A N 1
ATOM 2124 C CA . PRO A 1 290 ? -11.982 9.487 40.308 1.00 94.94 290 PRO A CA 1
ATOM 2125 C C . PRO A 1 290 ? -10.695 8.653 40.356 1.00 94.94 290 PRO A C 1
ATOM 2127 O O . PRO A 1 290 ? -9.636 9.131 39.964 1.00 94.94 290 PRO A O 1
ATOM 2130 N N . ASP A 1 291 ? -10.783 7.390 40.780 1.00 95.00 291 ASP A N 1
ATOM 2131 C CA . ASP A 1 291 ? -9.655 6.458 40.838 1.00 95.00 291 ASP A CA 1
ATOM 2132 C C . ASP A 1 291 ? -9.055 6.133 39.459 1.00 95.00 291 ASP A C 1
ATOM 2134 O O . ASP A 1 291 ? -7.879 5.783 39.373 1.00 95.00 291 ASP A O 1
ATOM 2138 N N . VAL A 1 292 ? -9.823 6.286 38.372 1.00 96.00 292 VAL A N 1
ATOM 2139 C CA . VAL A 1 292 ? -9.344 6.060 36.997 1.00 96.00 292 VAL A 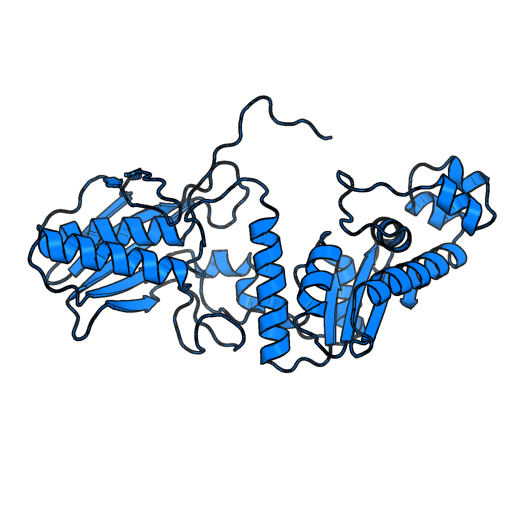CA 1
ATOM 2140 C C . VAL A 1 292 ? -8.288 7.086 36.580 1.00 96.00 292 VAL A C 1
ATOM 2142 O O . VAL A 1 292 ? -7.395 6.743 35.803 1.00 96.00 292 VAL A O 1
ATOM 2145 N N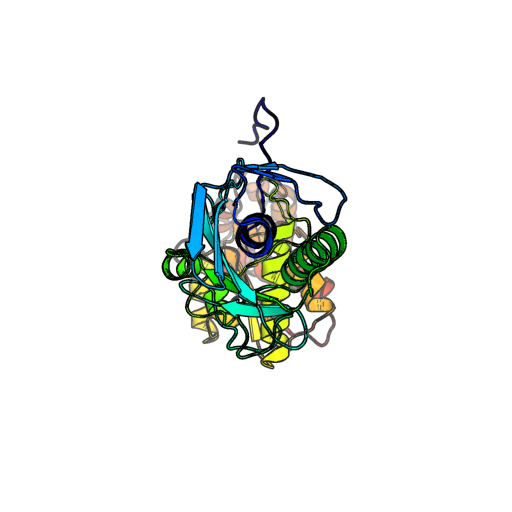 . ALA A 1 293 ? -8.345 8.313 37.109 1.00 95.75 293 ALA A N 1
ATOM 2146 C CA . ALA A 1 293 ? -7.417 9.385 36.743 1.00 95.75 293 ALA A CA 1
ATOM 2147 C C . ALA A 1 293 ? -5.964 9.062 37.134 1.00 95.75 293 ALA A C 1
ATOM 2149 O O . ALA A 1 293 ? -5.036 9.453 36.431 1.00 95.75 293 ALA A O 1
ATOM 2150 N N . GLU A 1 294 ? -5.783 8.290 38.208 1.00 95.44 294 GLU A N 1
ATOM 2151 C CA . GLU A 1 294 ? -4.478 7.904 38.763 1.00 95.44 294 GLU A CA 1
ATOM 2152 C C . GLU A 1 294 ? -3.898 6.628 38.123 1.00 95.44 294 GLU A C 1
ATOM 2154 O O . GLU A 1 294 ? -2.843 6.128 38.522 1.00 95.44 294 GLU A O 1
ATOM 2159 N N . MET A 1 295 ? -4.594 6.045 37.144 1.00 96.19 295 MET A N 1
ATOM 2160 C CA . MET A 1 295 ? -4.146 4.826 36.474 1.00 96.19 295 MET A CA 1
ATOM 2161 C C . MET A 1 295 ? -3.116 5.119 35.380 1.00 96.19 295 MET A C 1
ATOM 2163 O O . MET A 1 295 ? -2.901 6.252 34.965 1.00 96.19 295 MET A O 1
ATOM 2167 N N . ASN A 1 296 ? -2.472 4.068 34.869 1.00 93.31 296 ASN A N 1
ATOM 2168 C CA . ASN A 1 296 ? -1.439 4.208 33.839 1.00 93.31 296 ASN A CA 1
ATOM 2169 C C . ASN A 1 296 ? -1.946 3.919 32.424 1.00 93.31 296 ASN A C 1
ATOM 2171 O O . ASN A 1 296 ? -1.362 4.375 31.441 1.00 93.31 296 ASN A O 1
ATOM 2175 N N . THR A 1 297 ? -2.985 3.089 32.284 1.00 94.38 297 THR A N 1
ATOM 2176 C CA . THR A 1 297 ? -3.451 2.636 30.967 1.00 94.38 297 THR A CA 1
ATOM 2177 C C . THR A 1 297 ? -4.961 2.449 30.920 1.00 94.38 297 THR A C 1
ATOM 2179 O O . THR A 1 297 ? -5.589 2.087 31.910 1.00 94.38 297 THR A O 1
ATOM 2182 N N . ALA A 1 298 ? -5.533 2.570 29.720 1.00 94.31 298 ALA A N 1
ATOM 2183 C CA . ALA A 1 298 ? -6.929 2.207 29.471 1.00 94.31 298 ALA A CA 1
ATOM 2184 C C . ALA A 1 298 ? -7.244 0.734 29.781 1.00 94.31 298 ALA A C 1
ATOM 2186 O O . ALA A 1 298 ? -8.389 0.410 30.070 1.00 94.31 298 ALA A O 1
ATOM 2187 N N . LEU A 1 299 ? -6.253 -0.167 29.714 1.00 95.31 299 LEU A N 1
ATOM 2188 C CA . LEU A 1 299 ? -6.462 -1.565 30.091 1.00 95.31 299 LEU A CA 1
ATOM 2189 C C . LEU A 1 299 ? -6.662 -1.696 31.604 1.00 95.31 299 LEU A C 1
ATOM 2191 O O . LEU A 1 299 ? -7.611 -2.341 32.017 1.00 95.31 299 LEU A O 1
ATOM 2195 N N . GLN A 1 300 ? -5.830 -1.026 32.404 1.00 95.94 300 GLN A N 1
ATOM 2196 C CA . GLN A 1 300 ? -5.977 -0.989 33.862 1.00 95.94 300 GLN A CA 1
ATOM 2197 C C . GLN A 1 300 ? -7.316 -0.355 34.277 1.00 95.94 300 GLN A C 1
ATOM 2199 O O . GLN A 1 300 ? -8.012 -0.876 35.150 1.00 95.94 300 GLN A O 1
ATOM 2204 N N . ALA A 1 301 ? -7.710 0.732 33.604 1.00 96.50 301 ALA A N 1
ATOM 2205 C CA . ALA A 1 301 ? -9.024 1.347 33.789 1.00 96.50 301 ALA A CA 1
ATOM 2206 C C . ALA A 1 301 ? -10.156 0.366 33.477 1.00 96.50 301 ALA A C 1
ATOM 2208 O O . ALA A 1 301 ? -11.088 0.221 34.265 1.00 96.50 301 ALA A O 1
ATOM 2209 N N . TYR A 1 302 ? -10.040 -0.380 32.379 1.00 97.12 302 TYR A N 1
ATOM 2210 C CA . TYR A 1 302 ? -11.020 -1.396 32.026 1.00 97.12 302 TYR A CA 1
ATOM 2211 C C . TYR A 1 302 ? -11.052 -2.565 33.017 1.00 97.12 302 TYR A C 1
ATOM 2213 O O . TYR A 1 302 ? -12.134 -3.010 33.375 1.00 97.12 302 TYR A O 1
ATOM 2221 N N . GLU A 1 303 ? -9.910 -3.041 33.508 1.00 95.75 303 GLU A N 1
ATOM 2222 C CA . GLU A 1 303 ? -9.850 -4.102 34.525 1.00 95.75 303 GLU A CA 1
ATOM 2223 C C . GLU A 1 303 ? -10.520 -3.679 35.843 1.00 95.75 303 GLU A C 1
ATOM 2225 O O . GLU A 1 303 ? -11.047 -4.524 36.564 1.00 95.75 303 GLU A O 1
ATOM 2230 N N . THR A 1 304 ? -10.556 -2.374 36.127 1.00 95.75 304 THR A N 1
ATOM 2231 C CA . THR A 1 304 ? -11.160 -1.816 37.345 1.00 95.75 304 THR A CA 1
ATOM 2232 C C . THR A 1 304 ? -12.645 -1.471 37.179 1.00 95.75 304 THR A C 1
ATOM 2234 O O . THR A 1 304 ? -13.442 -1.681 38.095 1.00 95.75 304 THR A O 1
ATOM 2237 N N . VAL A 1 305 ? -13.036 -0.911 36.031 1.00 96.62 305 VAL A N 1
ATOM 2238 C CA . VAL A 1 305 ? -14.416 -0.458 35.771 1.00 96.62 305 VAL A CA 1
ATOM 2239 C C . VAL A 1 305 ? -15.258 -1.543 35.093 1.00 96.62 305 VAL A C 1
ATOM 2241 O O . VAL A 1 305 ? -16.449 -1.669 35.368 1.00 96.62 305 VAL A O 1
ATOM 2244 N N . GLY A 1 306 ? -14.657 -2.339 34.212 1.00 96.12 306 GLY A N 1
ATOM 2245 C CA . GLY A 1 306 ? -15.294 -3.438 33.492 1.00 96.12 306 GLY A CA 1
ATOM 2246 C C . GLY A 1 306 ? -16.194 -3.000 32.332 1.00 96.12 306 GLY A C 1
ATOM 2247 O O . GLY A 1 306 ? -15.949 -2.009 31.636 1.00 96.12 306 GLY A O 1
ATOM 2248 N N . ALA A 1 307 ? -17.262 -3.770 32.112 1.00 96.56 307 ALA A N 1
ATOM 2249 C CA . ALA A 1 307 ? -18.188 -3.613 30.989 1.00 96.56 307 ALA A CA 1
ATOM 2250 C C . ALA A 1 307 ? -18.765 -2.190 30.790 1.00 96.56 307 ALA A C 1
ATOM 2252 O O . ALA A 1 307 ? -18.892 -1.783 29.630 1.00 96.56 307 ALA A O 1
ATOM 2253 N N . PRO A 1 308 ? -19.077 -1.396 31.841 1.00 96.94 308 PRO A N 1
ATOM 2254 C CA . PRO A 1 308 ? -19.530 -0.014 31.669 1.00 96.94 308 PRO A CA 1
ATOM 2255 C C . PRO A 1 308 ? -18.552 0.854 30.867 1.00 96.94 308 PRO A C 1
ATOM 2257 O O . PRO A 1 308 ? -18.976 1.560 29.951 1.00 96.94 308 PRO A O 1
ATOM 2260 N N . MET A 1 309 ? -17.243 0.741 31.131 1.00 97.62 309 MET A N 1
ATOM 2261 C CA . MET A 1 309 ? -16.224 1.473 30.374 1.00 97.62 309 MET A CA 1
ATOM 2262 C C . MET A 1 309 ? -16.181 1.008 28.918 1.00 97.62 309 MET A C 1
ATOM 2264 O O . MET A 1 309 ? -16.175 1.838 28.012 1.00 97.62 309 MET A O 1
ATOM 2268 N N . ALA A 1 310 ? -16.170 -0.305 28.668 1.00 98.12 310 ALA A N 1
ATOM 2269 C CA . ALA A 1 310 ? -16.126 -0.822 27.299 1.00 98.12 310 ALA A CA 1
ATOM 2270 C C . ALA A 1 310 ? -17.344 -0.367 26.477 1.00 98.12 310 ALA A C 1
ATOM 2272 O O . ALA A 1 310 ? -17.193 0.025 25.318 1.00 98.12 310 ALA A O 1
ATOM 2273 N N . LYS A 1 311 ? -18.537 -0.350 27.087 1.00 98.19 311 LYS A N 1
ATOM 2274 C CA . LYS A 1 311 ? -19.763 0.159 26.459 1.00 98.19 311 LYS A CA 1
ATOM 2275 C C . LYS A 1 311 ? -19.652 1.648 26.126 1.00 98.19 311 LYS A C 1
ATOM 2277 O O . LYS A 1 311 ? -19.953 2.026 24.995 1.00 98.19 311 LYS A O 1
ATOM 2282 N N . TRP A 1 312 ? -19.173 2.465 27.068 1.00 98.31 312 TRP A N 1
ATOM 2283 C CA . TRP A 1 312 ? -18.934 3.891 26.831 1.00 98.31 312 TRP A CA 1
ATOM 2284 C C . TRP A 1 312 ? -17.947 4.109 25.677 1.00 98.31 312 TRP A C 1
ATOM 2286 O O . TRP A 1 312 ? -18.217 4.908 24.778 1.00 98.31 312 TRP A O 1
ATOM 2296 N N . VAL A 1 313 ? -16.846 3.349 25.652 1.00 98.50 313 VAL A N 1
ATOM 2297 C CA . VAL A 1 313 ? -15.836 3.416 24.586 1.00 98.50 313 VAL A CA 1
ATOM 2298 C C . VAL A 1 313 ? -16.451 3.078 23.228 1.00 98.50 313 VAL A C 1
ATOM 2300 O O . VAL A 1 313 ? -16.261 3.833 22.277 1.00 98.50 313 VAL A O 1
ATOM 2303 N N . ALA A 1 314 ? -17.208 1.982 23.117 1.00 98.69 314 ALA A N 1
ATOM 2304 C CA . ALA A 1 314 ? -17.817 1.585 21.848 1.00 98.69 314 ALA A CA 1
ATOM 2305 C C . ALA A 1 314 ? -18.784 2.658 21.317 1.00 98.69 314 ALA A C 1
ATOM 2307 O O . ALA A 1 314 ? -18.702 3.046 20.151 1.00 98.69 314 ALA A O 1
ATOM 2308 N N . GLN A 1 315 ? -19.650 3.187 22.185 1.00 98.56 315 GLN A N 1
ATOM 2309 C CA . GLN A 1 315 ? -20.651 4.190 21.817 1.00 98.56 315 GLN A CA 1
ATOM 2310 C C . GLN A 1 315 ? -20.019 5.521 21.390 1.00 98.56 315 GLN A C 1
ATOM 2312 O O . GLN A 1 315 ? -20.375 6.068 20.348 1.00 98.56 315 GLN A O 1
ATOM 2317 N N . ASN A 1 316 ? -19.045 6.030 22.146 1.00 98.44 316 ASN A N 1
ATOM 2318 C CA . ASN A 1 316 ? -18.408 7.312 21.827 1.00 98.44 316 ASN A CA 1
ATOM 2319 C C . ASN A 1 316 ? -17.447 7.209 20.634 1.00 98.44 316 ASN A C 1
ATOM 2321 O O . ASN A 1 316 ? -17.318 8.155 19.851 1.00 98.44 316 ASN A O 1
ATOM 2325 N N . ALA A 1 317 ? -16.825 6.044 20.421 1.00 98.62 317 ALA A N 1
ATOM 2326 C CA . ALA A 1 317 ? -16.089 5.784 19.188 1.00 98.62 317 ALA A CA 1
ATOM 2327 C C . ALA A 1 317 ? -17.029 5.810 17.975 1.00 98.62 317 ALA A C 1
ATOM 2329 O O . ALA A 1 317 ? -16.690 6.419 16.960 1.00 98.62 317 ALA A O 1
ATOM 2330 N N . LEU A 1 318 ? -18.228 5.224 18.086 1.00 98.62 318 LEU A N 1
ATOM 2331 C CA . LEU A 1 318 ? -19.225 5.265 17.017 1.00 98.62 318 LEU A CA 1
ATOM 2332 C C . LEU A 1 318 ? -19.669 6.702 16.713 1.00 98.62 318 LEU A C 1
ATOM 2334 O O . LEU A 1 318 ? -19.726 7.069 15.542 1.00 98.62 318 LEU A O 1
ATOM 2338 N N . VAL A 1 319 ? -19.921 7.527 17.736 1.00 98.25 319 VAL A N 1
ATOM 2339 C CA . VAL A 1 319 ? -20.234 8.959 17.555 1.00 98.25 319 VAL A CA 1
ATOM 2340 C C . VAL A 1 319 ? -19.121 9.663 16.773 1.00 98.25 319 VAL A C 1
ATOM 2342 O O . VAL A 1 319 ? -19.396 10.335 15.777 1.00 98.25 319 VAL A O 1
ATOM 2345 N N . THR A 1 320 ? -17.861 9.452 17.163 1.00 98.06 320 THR A N 1
ATOM 2346 C CA . THR A 1 320 ? -16.697 10.029 16.469 1.00 98.06 320 THR A CA 1
ATOM 2347 C C . THR A 1 320 ? -16.615 9.578 15.009 1.00 98.06 320 THR A C 1
ATOM 2349 O O . THR A 1 320 ? -16.367 10.396 14.122 1.00 98.06 320 THR A O 1
ATOM 2352 N N . ILE A 1 321 ? -16.851 8.291 14.736 1.00 98.31 321 ILE A N 1
ATOM 2353 C CA . ILE A 1 321 ? -16.852 7.743 13.374 1.00 98.31 321 ILE A CA 1
ATOM 2354 C C . ILE A 1 321 ? -17.980 8.367 12.545 1.00 98.31 321 ILE A C 1
ATOM 2356 O O . ILE A 1 321 ? -17.740 8.820 11.426 1.00 98.31 321 ILE A O 1
ATOM 2360 N N . ARG A 1 322 ? -19.201 8.430 13.089 1.00 98.06 322 ARG A N 1
ATOM 2361 C CA . ARG A 1 322 ? -20.373 8.979 12.392 1.00 98.06 322 ARG A CA 1
ATOM 2362 C C . ARG A 1 322 ? -20.217 10.452 12.053 1.00 98.06 322 ARG A C 1
ATOM 2364 O O . ARG A 1 322 ? -20.601 10.846 10.963 1.00 98.06 322 ARG A O 1
ATOM 2371 N N . ALA A 1 323 ? -19.566 11.234 12.911 1.00 97.50 323 ALA A N 1
ATOM 2372 C CA . ALA A 1 323 ? -19.259 12.634 12.624 1.00 97.50 323 ALA A CA 1
ATOM 2373 C C . ALA A 1 323 ? -18.322 12.831 11.410 1.00 97.50 323 ALA A C 1
ATOM 2375 O O . ALA A 1 323 ? -18.201 13.945 10.901 1.00 97.50 323 ALA A O 1
ATOM 2376 N N . MET A 1 324 ? -17.635 11.778 10.952 1.00 97.62 324 MET A N 1
ATOM 2377 C CA . MET A 1 324 ? -16.737 11.815 9.792 1.00 97.62 324 MET A CA 1
ATOM 2378 C C . MET A 1 324 ? -17.343 11.212 8.521 1.00 97.62 324 MET A C 1
ATOM 2380 O O . MET A 1 324 ? -16.705 11.281 7.470 1.00 97.62 324 MET A O 1
ATOM 2384 N N . LEU A 1 325 ? -18.527 10.605 8.607 1.00 97.88 325 LEU A N 1
ATOM 2385 C CA . LEU A 1 325 ? -19.152 9.866 7.516 1.00 97.88 325 LEU A CA 1
ATOM 2386 C C . LEU A 1 325 ? -20.479 10.515 7.100 1.00 97.88 325 LEU A C 1
ATOM 2388 O O . LEU A 1 325 ? -21.163 11.103 7.935 1.00 97.88 325 LEU A O 1
ATOM 2392 N N . PRO A 1 326 ? -20.876 10.398 5.822 1.00 97.06 326 PRO A N 1
ATOM 2393 C CA . PRO A 1 326 ? -22.219 10.779 5.405 1.00 97.06 326 PRO A CA 1
ATOM 2394 C C . PRO A 1 326 ? -23.265 9.838 6.024 1.00 97.06 326 PRO A C 1
ATOM 2396 O O . PRO A 1 326 ? -22.988 8.665 6.282 1.00 97.06 326 PRO A O 1
ATOM 2399 N N . GLU A 1 327 ? -24.493 10.331 6.202 1.00 95.62 327 GLU A N 1
ATOM 2400 C CA . GLU A 1 327 ? -25.600 9.570 6.810 1.00 95.62 327 GLU A CA 1
ATOM 2401 C C . GLU A 1 327 ? -25.923 8.263 6.068 1.00 95.62 327 GLU A C 1
ATOM 2403 O O . GLU A 1 327 ? -26.394 7.301 6.673 1.00 95.62 327 GLU A O 1
ATOM 2408 N N . SER A 1 328 ? -25.615 8.200 4.769 1.00 95.88 328 SER A N 1
ATOM 2409 C CA . SER A 1 328 ? -25.824 7.027 3.917 1.00 95.88 328 SER A CA 1
ATOM 2410 C C . SER A 1 328 ? -24.933 5.828 4.259 1.00 95.88 328 SER A C 1
ATOM 2412 O O . SER A 1 328 ? -25.182 4.735 3.757 1.00 95.88 328 SER A O 1
ATOM 2414 N N . VAL A 1 329 ? -23.877 6.014 5.055 1.00 98.12 329 VAL A N 1
ATOM 2415 C CA . VAL A 1 329 ? -22.919 4.954 5.400 1.00 98.12 329 VAL A CA 1
ATOM 2416 C C . VAL A 1 329 ? -23.207 4.461 6.806 1.00 98.12 329 VAL A C 1
ATOM 2418 O O . VAL A 1 329 ? -23.012 5.199 7.770 1.00 98.12 329 VAL A O 1
ATOM 2421 N N . ALA A 1 330 ? -23.618 3.202 6.947 1.00 98.31 330 ALA A N 1
ATOM 2422 C CA . ALA A 1 330 ? -23.700 2.544 8.243 1.00 98.31 330 ALA A CA 1
ATOM 2423 C C . ALA A 1 330 ? -22.296 2.331 8.840 1.00 98.31 330 ALA A C 1
ATOM 2425 O O . ALA A 1 330 ? -21.335 2.055 8.130 1.00 98.31 330 ALA A O 1
ATOM 2426 N N . ALA A 1 331 ? -22.170 2.443 10.156 1.00 98.31 331 ALA A N 1
ATOM 2427 C CA . ALA A 1 331 ? -20.934 2.230 10.884 1.00 98.31 331 ALA A CA 1
ATOM 2428 C C . ALA A 1 331 ? -21.198 1.432 12.158 1.00 98.31 331 ALA A C 1
ATOM 2430 O O . ALA A 1 331 ? -22.208 1.690 12.816 1.00 98.31 331 ALA A O 1
ATOM 2431 N N . ASP A 1 332 ? -20.272 0.533 12.487 1.00 98.19 332 ASP A N 1
ATOM 2432 C CA . ASP A 1 332 ? -20.233 -0.231 13.735 1.00 98.19 332 ASP A CA 1
ATOM 2433 C C . ASP A 1 332 ? -18.856 -0.130 14.389 1.00 98.19 332 ASP A C 1
ATOM 2435 O O . ASP A 1 332 ? -17.831 0.086 13.728 1.00 98.19 332 ASP A O 1
ATOM 2439 N N . VAL A 1 333 ? -18.827 -0.396 15.688 1.00 98.75 333 VAL A N 1
ATOM 2440 C CA . VAL A 1 333 ? -17.613 -0.506 16.487 1.00 98.75 333 VAL A CA 1
ATOM 2441 C C . VAL A 1 333 ? -17.552 -1.860 17.179 1.00 98.75 333 VAL A C 1
ATOM 2443 O O . VAL A 1 333 ? -18.531 -2.321 17.765 1.00 98.75 333 VAL A O 1
ATOM 2446 N N . VAL A 1 334 ? -16.373 -2.484 17.163 1.00 98.75 334 VAL A N 1
ATOM 2447 C CA . VAL A 1 334 ? -16.084 -3.703 17.930 1.00 98.75 334 VAL A CA 1
ATOM 2448 C C . VAL A 1 334 ? -14.846 -3.479 18.793 1.00 98.75 334 VAL A C 1
ATOM 2450 O O . VAL A 1 334 ? -13.742 -3.269 18.284 1.00 98.75 334 VAL A O 1
ATOM 2453 N N . VAL A 1 335 ? -15.033 -3.542 20.112 1.00 98.62 335 VAL A N 1
ATOM 2454 C CA . VAL A 1 335 ? -13.953 -3.430 21.097 1.00 98.62 335 VAL A CA 1
ATOM 2455 C C . VAL A 1 335 ? -13.610 -4.821 21.607 1.00 98.62 335 VAL A C 1
ATOM 2457 O O . VAL A 1 335 ? -14.492 -5.535 22.085 1.00 98.62 335 VAL A O 1
ATOM 2460 N N . ILE A 1 336 ? -12.334 -5.194 21.527 1.00 98.31 336 ILE A N 1
ATOM 2461 C CA . ILE A 1 336 ? -11.846 -6.501 21.981 1.00 98.31 336 ILE A CA 1
ATOM 2462 C C . ILE A 1 336 ? -10.789 -6.384 23.079 1.00 98.31 336 ILE A C 1
ATOM 2464 O O . ILE A 1 336 ? -10.137 -5.344 23.245 1.00 98.31 336 ILE A O 1
ATOM 2468 N N . ASP A 1 337 ? -10.595 -7.477 23.808 1.00 95.38 337 ASP A N 1
ATOM 2469 C CA . ASP A 1 337 ? -9.453 -7.664 24.695 1.00 95.38 337 ASP A CA 1
ATOM 2470 C C . ASP A 1 337 ? -8.221 -8.204 23.931 1.00 95.38 337 ASP A C 1
ATOM 2472 O O . ASP A 1 337 ? -8.184 -8.253 22.699 1.00 95.38 337 ASP A O 1
ATOM 2476 N N . ARG A 1 338 ? -7.169 -8.605 24.658 1.00 91.75 338 ARG A N 1
ATOM 2477 C CA . ARG A 1 338 ? -5.955 -9.175 24.045 1.00 91.75 338 ARG A CA 1
ATOM 2478 C C . ARG A 1 338 ? -6.147 -10.601 23.517 1.00 91.75 338 ARG A C 1
ATOM 2480 O O . ARG A 1 338 ? -5.389 -11.002 22.633 1.00 91.75 338 ARG A O 1
ATOM 2487 N N . LYS A 1 339 ? -7.110 -11.357 24.052 1.00 94.06 339 LYS A N 1
ATOM 2488 C CA . LYS A 1 339 ? -7.427 -12.734 23.643 1.00 94.06 339 LYS A CA 1
ATOM 2489 C C . LYS A 1 339 ? -8.394 -12.783 22.455 1.00 94.06 339 LYS A C 1
ATOM 2491 O O . LYS A 1 339 ? -8.533 -13.835 21.841 1.00 94.06 339 LYS A O 1
ATOM 2496 N N . GLY A 1 340 ? -9.001 -11.651 22.097 1.00 94.50 340 GLY A N 1
ATOM 2497 C CA . GLY A 1 340 ? -10.007 -11.554 21.041 1.00 94.50 340 GLY A CA 1
ATOM 2498 C C . GLY A 1 340 ? -11.441 -11.706 21.551 1.00 94.50 340 GLY A C 1
ATOM 2499 O O . GLY A 1 340 ? -12.359 -11.812 20.740 1.00 94.50 340 GLY A O 1
ATOM 2500 N N . GLU A 1 341 ? -11.654 -11.694 22.866 1.00 97.06 341 GLU A N 1
ATOM 2501 C CA . GLU A 1 341 ? -12.991 -11.632 23.444 1.00 97.06 341 GLU A CA 1
ATOM 2502 C C . GLU A 1 341 ? -13.591 -10.246 23.200 1.00 97.06 341 GLU A C 1
ATOM 2504 O O . GLU A 1 341 ? -12.935 -9.212 23.367 1.00 97.06 341 GLU A O 1
ATOM 2509 N N . VAL A 1 342 ? -14.851 -10.222 22.772 1.00 98.31 342 VAL A N 1
ATOM 2510 C CA . VAL A 1 342 ? -15.571 -8.983 22.480 1.00 98.31 342 VAL A CA 1
ATOM 2511 C C . VAL A 1 342 ? -16.037 -8.364 23.790 1.00 98.31 342 VAL A C 1
ATOM 2513 O O . VAL A 1 342 ? -16.916 -8.903 24.458 1.00 98.31 342 VAL A O 1
ATOM 2516 N N . LEU A 1 343 ? -15.472 -7.208 24.130 1.00 97.94 343 LEU A N 1
ATOM 2517 C CA . LEU A 1 343 ? -15.798 -6.472 25.350 1.00 97.94 343 LEU A CA 1
ATOM 2518 C C . LEU A 1 343 ? -17.068 -5.635 25.189 1.00 97.94 343 LEU A C 1
ATOM 2520 O O . LEU A 1 343 ? -17.875 -5.537 26.110 1.00 97.94 343 LEU A O 1
ATOM 2524 N N . ALA A 1 344 ? -17.232 -5.002 24.025 1.00 98.31 344 ALA A N 1
ATOM 2525 C CA . ALA A 1 344 ? -18.392 -4.177 23.706 1.00 98.31 344 ALA A CA 1
ATOM 2526 C C . ALA A 1 344 ? -18.547 -3.970 22.196 1.00 98.31 344 ALA A C 1
ATOM 2528 O O . ALA A 1 344 ? -17.595 -4.111 21.421 1.00 98.31 344 ALA A O 1
ATOM 2529 N N . ARG A 1 345 ? -19.766 -3.601 21.795 1.00 98.12 345 ARG A N 1
ATOM 2530 C CA . ARG A 1 345 ? -20.143 -3.260 20.422 1.00 98.12 345 ARG A CA 1
ATOM 2531 C C . ARG A 1 345 ? -21.096 -2.068 20.419 1.00 98.12 345 ARG A C 1
ATOM 2533 O O . ARG A 1 345 ? -21.840 -1.893 21.386 1.00 98.12 345 ARG A O 1
ATOM 2540 N N . ALA A 1 346 ? -21.073 -1.293 19.342 1.00 96.50 346 ALA A N 1
ATOM 2541 C CA . ALA A 1 346 ? -22.009 -0.206 19.067 1.00 96.50 346 ALA A CA 1
ATOM 2542 C C . ALA A 1 346 ? -22.287 -0.131 17.568 1.00 96.50 346 ALA A C 1
ATOM 2544 O O . ALA A 1 346 ? -21.365 -0.476 16.795 1.00 96.50 346 ALA A O 1
#

Nearest PDB structures (foldseek):
  1sr8-assembly1_A  TM=5.964E-01  e=5.558E-20  Archaeoglobus fulgidus DSM 4304
  8a45-assembly1_F  TM=4.645E-01  e=1.788E+00  Pseudomonas aeruginosa LESB58
  8a45-assembly1_B  TM=3.311E-01  e=1.103E+00  Pseudomonas aeruginosa LESB58
  8a29-assembly1_A  TM=3.353E-01  e=2.018E+00  Pseudomonas aeruginosa LESB58
  8a4d-assembly3_C-2  TM=3.093E-01  e=1.322E+00  Pseudomonas aeruginosa LESB58

Mean predicted aligned error: 4.96 Å

Solvent-accessible surface area (backbone atoms only — not comparable to full-atom values): 17492 Å² total; per-residue (Å²): 138,89,71,77,66,99,56,86,77,44,60,19,41,19,56,16,37,38,38,29,42,13,42,52,29,6,49,32,17,59,75,71,75,46,60,56,65,54,42,71,46,76,32,81,80,68,52,65,57,74,44,65,48,72,45,72,51,71,58,94,75,28,9,27,16,22,21,62,30,49,27,47,66,26,93,49,84,63,44,69,37,51,28,32,18,37,36,31,76,47,81,91,38,76,42,84,44,54,42,56,17,31,4,33,23,72,35,57,44,54,97,48,59,64,75,36,47,36,56,36,65,54,24,50,52,50,35,52,48,48,41,44,54,53,16,65,75,69,77,50,78,51,25,29,31,38,37,35,30,19,82,64,17,36,68,49,19,73,79,48,66,35,59,53,62,28,24,47,65,9,31,64,33,34,43,85,55,27,59,32,56,52,87,46,67,66,62,51,52,51,52,32,50,48,34,46,36,26,31,51,60,69,62,43,63,55,36,33,36,22,52,42,72,58,32,36,54,44,53,32,63,75,67,69,50,57,71,48,31,58,35,68,29,43,46,37,53,43,61,47,41,58,50,35,50,78,54,69,44,50,24,40,35,44,23,20,42,53,51,48,34,41,22,28,31,72,63,46,46,43,47,42,72,95,76,39,72,71,62,37,53,64,49,10,63,79,66,76,34,76,73,38,41,79,52,92,45,57,59,60,40,34,77,73,62,34,60,67,51,37,41,51,27,16,46,36,25,39,52,46,52,51,77,54,40,54,90,80,41,46,71,36,22,42,30,23,51,96,88,47,51,77,58,24,63,65

InterPro domains:
  IPR002748 Cobalt-precorrin-5B C(1)-methyltransferase CbiD [MF_00787] (9-346)
  IPR002748 Cobalt-precorrin-5B C(1)-methyltransferase CbiD [PF01888] (9-267)
  IPR002748 Cobalt-precorrin-5B C(1)-methyltransferase CbiD [PIRSF026782] (7-345)
  IPR002748 Cobalt-precorrin-5B C(1)-methyltransferase CbiD [PTHR35863] (6-345)
  IPR002748 Cobalt-precorrin-5B C(1)-methyltransferase CbiD [TIGR00312] (9-343)
  IPR036074 CbiD superfamily [G3DSA:3.30.2110.10] (11-182)
  IPR036074 CbiD superfamily [SSF111342] (5-284)

Foldseek 3Di:
DDDPPPDDFDKWFALLLQLLFFLLQFLCCQQVVHRDQKDWAQWPVRDTDIFGWPDWDHDDQKIKTWGQTDRTPAPDLSHRWIKMKMKGAAPDAEAEAEDAAFWAACFPLACDDHGGTQEHDRSVVRNRVSLVVSCVVRVHDSRMYIYMYGNCFQVSCVVDCCVLLRGHRGDHRDDNGRMRDHPDPVVLLVQLLSLLSRCLRVLPQEAEEEQDDLQQVLVCVVVVPDSSSYGSCRQQQLSNLLSCQVRPHQEYEYTYEQQLLQQLLVLDRGSDPVRDGRQQCVLCVVLVHNVSNPDDTSVVVCVVSPLVSLASSQVSSLVSSPVSHDPSYHYKYFYAHPNSHTSDMD

Sequence (346 aa):
MNRKPDTELRRGWTTGACATAAVQAALGGLWEGRVPRSVQITLPRGETPVFEIERSEIGDGWAYAAIIKDAGDDPDVTHQALIEARVTRASGGVVFKGGVGIGKVTRPGLPIAVGEPAINPVPREMMQTVVRDTAGRLGESPDIEITLSVPNGAELALKTWNPRLGIIGGLSILGTTGIVRPFSCAAWIASIHRGIDVACAEGLPHVAGCTGATSEKVVQGMFALPDHAMLDMGDFVGGLLKYLAKHPVPRITIGGGIGKMTKLAQGARDLHSGRSQVDLAGLAEVLDRPDVAEMNTALQAYETVGAPMAKWVAQNALVTIRAMLPESVAADVVVIDRKGEVLARA

Secondary structure (DSSP, 8-state):
-----SSPPPPEE-HHHHHHHHHHHHHHHHHHS---SEEE---TTS---EEE-SEEEEETTEEEEEEEPP-TTS--TTTT-EEEEEEEE-SSS-EEEE-TTB-EE-SSSSSS-TTSBSB-HHHHHHHHHHHHHHHHHHT----EEEEEE-TTHHHHHTTSSTTTTTEESSB-B--SSSEE-TT-HHHHHHHHHHHHHHHHHTT-S-EEEESSHHHHHHHHHHHT--GGGEE--TT-HHHHHHHHTTS--SEEEEEEEHHHHHHHHTT-S---TTT----HHHHHHHTT-GGGGG-S-HHHHHHHH-HHHHHHHHHHHHHHHHTTS-TTSEEEEEEE-SS--EEEE-

pLDDT: mean 94.87, std 7.49, range [40.41, 98.81]

Organism: NCBI:txid696762

Radius of gyration: 24.06 Å; Cα contacts (8 Å, |Δi|>4): 796; chains: 1; bounding box: 53×31×75 Å